Protein AF-A0A1E4LZQ8-F1 (afdb_monomer_lite)

Structure (mmCIF, N/CA/C/O backbone):
data_AF-A0A1E4LZQ8-F1
#
_entry.id   AF-A0A1E4LZQ8-F1
#
loop_
_atom_site.group_PDB
_atom_site.id
_atom_site.type_symbol
_atom_site.label_atom_id
_atom_site.la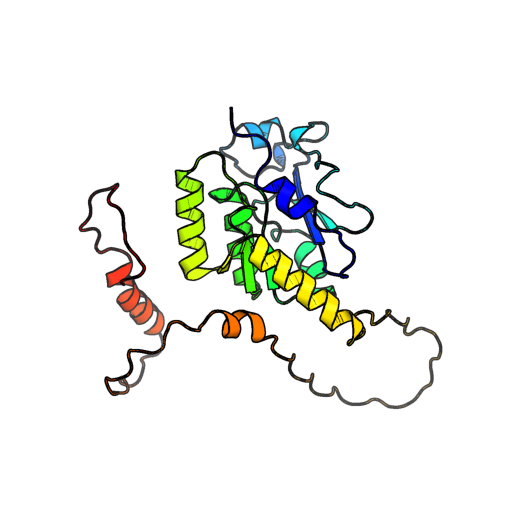bel_alt_id
_atom_site.label_comp_id
_atom_site.label_asym_id
_atom_site.label_entity_id
_atom_site.label_seq_id
_atom_site.pdbx_PDB_ins_code
_atom_site.Cartn_x
_atom_site.Cartn_y
_atom_site.Cartn_z
_atom_site.occupancy
_atom_site.B_iso_or_equiv
_atom_site.auth_seq_id
_atom_site.auth_comp_id
_atom_site.auth_asym_id
_atom_site.auth_atom_id
_atom_site.pdbx_PDB_model_num
ATOM 1 N N . MET A 1 1 ? -7.902 -9.650 -22.881 1.00 23.81 1 MET A N 1
ATOM 2 C CA . MET A 1 1 ? -8.487 -8.432 -22.285 1.00 23.81 1 MET A CA 1
ATOM 3 C C . MET A 1 1 ? -8.661 -8.722 -20.807 1.00 23.81 1 MET A C 1
ATOM 5 O O . MET A 1 1 ? -9.383 -9.670 -20.523 1.00 23.81 1 MET A O 1
ATOM 9 N N . PRO A 1 2 ? -7.973 -8.027 -19.887 1.00 28.59 2 PRO A N 1
ATOM 10 C CA . PRO A 1 2 ? -8.337 -8.121 -18.477 1.00 28.59 2 PRO A CA 1
ATOM 11 C C . PRO A 1 2 ? -9.758 -7.548 -18.308 1.00 28.59 2 PRO A C 1
ATOM 13 O O . PRO A 1 2 ? -10.136 -6.664 -19.086 1.00 28.59 2 PRO A O 1
ATOM 16 N N . PRO A 1 3 ? -10.573 -8.077 -17.381 1.00 31.53 3 PRO A N 1
ATOM 17 C CA . PRO A 1 3 ? -11.939 -7.609 -17.206 1.00 31.53 3 PRO A CA 1
ATOM 18 C C . PRO A 1 3 ? -11.934 -6.132 -16.781 1.00 31.53 3 PRO A C 1
ATOM 20 O O . PRO A 1 3 ? -11.077 -5.730 -15.988 1.00 31.53 3 PRO A O 1
ATOM 23 N N . PRO A 1 4 ? -12.864 -5.315 -17.297 1.00 39.34 4 PRO A N 1
ATOM 24 C CA . PRO A 1 4 ? -13.019 -3.949 -16.835 1.00 39.34 4 PRO A CA 1
ATOM 25 C C . PRO A 1 4 ? -13.609 -3.967 -15.409 1.00 39.34 4 PRO A C 1
ATOM 27 O O . PRO A 1 4 ? -14.590 -4.657 -15.146 1.00 39.34 4 PRO A O 1
ATOM 30 N N . ASP A 1 5 ? -13.000 -3.198 -14.501 1.00 50.16 5 ASP A N 1
ATOM 31 C CA . ASP A 1 5 ? -13.674 -2.501 -13.385 1.00 50.16 5 ASP A CA 1
ATOM 32 C C . ASP A 1 5 ? -13.769 -3.072 -11.947 1.00 50.16 5 ASP A C 1
ATOM 34 O O . ASP A 1 5 ? -14.358 -2.396 -11.107 1.00 50.16 5 ASP A O 1
ATOM 38 N N . ALA A 1 6 ? -13.168 -4.198 -11.543 1.00 43.09 6 ALA A N 1
ATOM 39 C CA . ALA A 1 6 ? -13.516 -4.759 -10.215 1.00 43.09 6 ALA A CA 1
ATOM 40 C C . ALA A 1 6 ? -12.819 -4.153 -8.953 1.00 43.09 6 ALA A C 1
ATOM 42 O O . ALA A 1 6 ? -13.541 -3.704 -8.060 1.00 43.09 6 ALA A O 1
ATOM 43 N N . PRO A 1 7 ? -11.473 -4.079 -8.806 1.00 44.34 7 PRO A N 1
ATOM 44 C CA . PRO A 1 7 ? -10.893 -3.824 -7.475 1.00 44.34 7 PRO A CA 1
ATOM 45 C C . PRO A 1 7 ? -10.696 -2.344 -7.098 1.00 44.34 7 PRO A C 1
ATOM 47 O O . PRO A 1 7 ? -10.886 -1.972 -5.940 1.00 44.34 7 PRO A O 1
ATOM 50 N N . ALA A 1 8 ? -10.351 -1.470 -8.051 1.00 40.41 8 ALA A N 1
ATOM 51 C CA . ALA A 1 8 ? -10.098 -0.048 -7.771 1.00 40.41 8 ALA A CA 1
ATOM 52 C C . ALA A 1 8 ? -11.389 0.783 -7.622 1.00 40.41 8 ALA A C 1
ATOM 54 O O . ALA A 1 8 ? -11.425 1.744 -6.856 1.00 40.41 8 ALA A O 1
ATOM 55 N N . GLN A 1 9 ? -12.474 0.405 -8.310 1.00 38.41 9 GLN A N 1
ATOM 56 C CA . GLN A 1 9 ? -13.743 1.142 -8.246 1.00 38.41 9 GLN A CA 1
ATOM 57 C C . GLN A 1 9 ? -14.526 0.887 -6.946 1.00 38.41 9 GLN A C 1
ATOM 59 O O . GLN A 1 9 ? -15.342 1.715 -6.534 1.00 38.41 9 GLN A O 1
ATOM 64 N N . ALA A 1 10 ? -14.278 -0.243 -6.280 1.00 39.94 10 ALA A N 1
ATOM 65 C CA . ALA A 1 10 ? -14.952 -0.621 -5.044 1.00 39.94 10 ALA A CA 1
ATOM 66 C C . ALA A 1 10 ? -14.584 0.285 -3.852 1.00 39.94 10 ALA A C 1
ATOM 68 O O . ALA A 1 10 ? -15.461 0.674 -3.079 1.00 39.94 10 ALA A O 1
ATOM 69 N N . SER A 1 11 ? -13.312 0.684 -3.725 1.00 45.00 11 SER A N 1
ATOM 70 C CA . SER A 1 11 ? -12.862 1.658 -2.715 1.00 45.00 11 SER A CA 1
ATOM 71 C C . SER A 1 11 ? -13.261 3.095 -3.077 1.00 45.00 11 SER A C 1
ATOM 73 O O . SER A 1 11 ? -13.592 3.896 -2.201 1.00 45.00 11 SER A O 1
ATOM 75 N N . ALA A 1 12 ? -13.316 3.398 -4.375 1.00 43.53 12 ALA A N 1
ATOM 76 C CA . ALA A 1 12 ? -13.596 4.715 -4.937 1.00 43.53 12 ALA A CA 1
ATOM 77 C C . ALA A 1 12 ? -15.004 5.261 -4.659 1.00 43.53 12 ALA A C 1
ATOM 79 O O . ALA A 1 12 ? -15.193 6.474 -4.587 1.00 43.53 12 ALA A O 1
ATOM 80 N N . ARG A 1 13 ? -16.006 4.393 -4.488 1.00 46.44 13 ARG A N 1
ATOM 81 C CA . ARG A 1 13 ? -17.414 4.810 -4.354 1.00 46.44 13 ARG A CA 1
ATOM 82 C C . ARG A 1 13 ? -17.879 5.031 -2.921 1.00 46.44 13 ARG A C 1
ATOM 84 O O . ARG A 1 13 ? -19.021 5.450 -2.729 1.00 46.44 13 ARG A O 1
ATOM 91 N N . TYR A 1 14 ? -17.043 4.777 -1.911 1.00 52.84 14 TYR A N 1
ATOM 92 C CA . TYR A 1 14 ? -17.443 5.106 -0.548 1.00 52.84 14 TYR A CA 1
ATOM 93 C C . TYR A 1 14 ? -17.357 6.622 -0.347 1.00 52.84 14 TYR A C 1
ATOM 95 O O . TYR A 1 14 ? -16.296 7.213 -0.573 1.00 52.84 14 TYR A O 1
ATOM 103 N N . PRO A 1 15 ? -18.445 7.289 0.066 1.00 53.19 15 PRO A N 1
ATOM 104 C CA . PRO A 1 15 ? -18.371 8.686 0.450 1.00 53.19 15 PRO A CA 1
ATOM 105 C C . PRO A 1 15 ? -17.277 8.844 1.523 1.00 53.19 15 PRO A C 1
ATOM 107 O O . PRO A 1 15 ? -17.168 8.010 2.424 1.00 53.19 15 PRO A O 1
ATOM 110 N N . ARG A 1 16 ? -16.505 9.939 1.495 1.00 68.44 16 ARG A N 1
ATOM 111 C CA . ARG A 1 16 ? -15.507 10.268 2.533 1.00 68.44 16 ARG A CA 1
ATOM 112 C C . ARG A 1 16 ? -16.067 10.948 3.824 1.00 68.44 16 ARG A C 1
ATOM 114 O O . ARG A 1 16 ? -15.262 11.411 4.631 1.00 68.44 16 ARG A O 1
ATOM 121 N N . PRO A 1 17 ? -17.387 11.025 4.147 1.00 51.53 17 PRO A N 1
ATOM 122 C CA . PRO A 1 17 ? -17.906 11.904 5.195 1.00 51.53 17 PRO A CA 1
ATOM 123 C C . PRO A 1 17 ? -17.796 11.334 6.617 1.00 51.53 17 PRO A C 1
ATOM 125 O O . PRO A 1 17 ? -18.465 11.826 7.519 1.00 51.53 17 PRO A O 1
ATOM 128 N N . LEU A 1 18 ? -16.969 10.312 6.853 1.00 64.25 18 LEU A N 1
ATOM 129 C CA . LEU A 1 18 ? -16.800 9.721 8.187 1.00 64.25 18 LEU A CA 1
ATOM 130 C C . LEU A 1 18 ? -15.537 10.187 8.925 1.00 64.25 18 LEU A C 1
ATOM 132 O O . LEU A 1 18 ? -15.260 9.702 10.018 1.00 64.25 18 LEU A O 1
ATOM 136 N N . GLY A 1 19 ? -14.766 11.122 8.354 1.00 75.75 19 GLY A N 1
ATOM 137 C CA . GLY A 1 19 ? -13.532 11.607 8.985 1.00 75.75 19 GLY A CA 1
ATOM 138 C C . GLY A 1 19 ? -12.419 10.552 9.053 1.00 75.75 19 GLY A C 1
ATOM 139 O O . GLY A 1 19 ? -11.457 10.734 9.795 1.00 75.75 19 GLY A O 1
ATOM 140 N N . ILE A 1 20 ? -12.560 9.456 8.302 1.00 85.25 20 ILE A N 1
ATOM 141 C CA . ILE A 1 20 ? -11.581 8.373 8.226 1.00 85.25 20 ILE A CA 1
ATOM 142 C C . ILE A 1 20 ? -10.423 8.828 7.329 1.00 85.25 20 ILE A C 1
ATOM 144 O O . ILE A 1 20 ? -10.672 9.156 6.172 1.00 85.25 20 ILE A O 1
ATOM 148 N N . PRO A 1 21 ? -9.169 8.821 7.810 1.00 91.44 21 PRO A N 1
ATOM 149 C CA . PRO A 1 21 ? -8.020 9.206 6.998 1.00 91.44 21 PRO A CA 1
ATOM 150 C C . PRO A 1 21 ? -7.887 8.320 5.756 1.00 91.44 21 PRO A C 1
ATOM 152 O O . PRO A 1 21 ? -7.810 7.097 5.873 1.00 91.44 21 PRO A O 1
ATOM 155 N N . VAL A 1 22 ? -7.803 8.942 4.582 1.00 92.00 22 VAL A N 1
ATOM 156 C CA . VAL A 1 22 ? -7.583 8.256 3.304 1.00 92.00 22 VAL A CA 1
ATOM 157 C C . VAL A 1 22 ? -6.260 8.724 2.709 1.00 92.00 22 VAL A C 1
ATOM 159 O O . VAL A 1 22 ? -5.968 9.920 2.669 1.00 92.00 22 VAL A O 1
ATOM 162 N N . ALA A 1 23 ? -5.444 7.770 2.262 1.00 94.94 23 ALA A N 1
ATOM 163 C CA . ALA A 1 23 ? -4.229 8.026 1.505 1.00 94.94 23 ALA A CA 1
ATOM 164 C C . ALA A 1 23 ? -4.292 7.263 0.180 1.00 94.94 23 ALA A C 1
ATOM 166 O O . ALA A 1 23 ? -4.552 6.061 0.164 1.00 94.94 23 ALA A O 1
ATOM 167 N N . VAL A 1 24 ? -4.026 7.965 -0.917 1.00 94.75 24 VAL A N 1
ATOM 168 C CA . VAL A 1 24 ? -3.997 7.416 -2.276 1.00 94.75 24 VAL A CA 1
ATOM 169 C C . VAL A 1 24 ? -2.576 7.545 -2.792 1.00 94.75 24 VAL A C 1
ATOM 171 O O . VAL A 1 24 ? -1.925 8.564 -2.561 1.00 94.75 24 VAL A O 1
ATOM 174 N N . CYS A 1 25 ? -2.062 6.530 -3.483 1.00 95.31 25 CYS A N 1
ATOM 175 C CA . CYS A 1 25 ? -0.706 6.588 -4.009 1.00 95.31 25 CYS A CA 1
ATOM 176 C C . CYS A 1 25 ? -0.599 6.181 -5.472 1.00 95.31 25 CYS A C 1
ATOM 178 O O . CYS A 1 25 ? -1.388 5.389 -5.976 1.00 95.31 25 CYS A O 1
ATOM 180 N N . PHE A 1 26 ? 0.429 6.713 -6.122 1.00 95.12 26 PHE A N 1
ATOM 181 C CA . PHE A 1 26 ? 0.867 6.329 -7.456 1.00 95.12 26 PHE A CA 1
ATOM 182 C C . PHE A 1 26 ? 2.388 6.197 -7.460 1.00 95.12 26 PHE A C 1
ATOM 184 O O . PHE A 1 26 ? 3.086 6.811 -6.646 1.00 95.12 26 PHE A O 1
ATOM 191 N N . THR A 1 27 ? 2.915 5.375 -8.364 1.00 95.19 27 THR A N 1
ATOM 192 C CA . THR A 1 27 ? 4.363 5.179 -8.487 1.00 95.19 27 THR A CA 1
ATOM 193 C C . THR A 1 27 ? 4.874 6.019 -9.642 1.00 95.19 27 THR A C 1
ATOM 195 O O . THR A 1 27 ? 4.402 5.860 -10.759 1.00 95.19 27 THR A O 1
ATOM 198 N N . ALA A 1 28 ? 5.832 6.903 -9.384 1.00 95.62 28 ALA A N 1
ATOM 199 C CA . ALA A 1 28 ? 6.456 7.698 -10.435 1.00 95.62 28 ALA A CA 1
ATOM 200 C C . ALA A 1 28 ? 7.870 8.116 -10.043 1.00 95.62 28 ALA A C 1
ATOM 202 O O . ALA A 1 28 ? 8.155 8.412 -8.876 1.00 95.62 28 ALA A O 1
ATOM 203 N N . TYR A 1 29 ? 8.735 8.208 -11.043 1.00 95.81 29 TYR A N 1
ATOM 204 C CA . TYR A 1 29 ? 10.140 8.563 -10.918 1.00 95.81 29 TYR A CA 1
ATOM 205 C C . TYR A 1 29 ? 10.431 9.837 -11.697 1.00 95.81 29 TYR A C 1
ATOM 207 O O . TYR A 1 29 ? 9.736 10.161 -12.650 1.00 95.81 29 TYR A O 1
ATOM 215 N N . GLN A 1 30 ? 11.466 10.569 -11.287 1.00 94.00 30 GLN A N 1
ATOM 216 C CA . GLN A 1 30 ? 11.889 11.770 -12.012 1.00 94.00 30 GLN A CA 1
ATOM 217 C C . GLN A 1 30 ? 12.619 11.416 -13.316 1.00 94.00 30 GLN A C 1
ATOM 219 O O . GLN A 1 30 ? 12.500 12.126 -14.309 1.00 94.00 30 GLN A O 1
ATOM 224 N N . SER A 1 31 ? 13.401 10.337 -13.292 1.00 93.12 31 SER A N 1
ATOM 225 C CA . SER A 1 31 ? 14.183 9.819 -14.414 1.00 93.12 31 SER A CA 1
ATOM 226 C C . SER A 1 31 ? 14.517 8.346 -14.175 1.00 93.12 31 SER A C 1
ATOM 228 O O . SER A 1 31 ? 14.452 7.879 -13.033 1.00 93.12 31 SER A O 1
ATOM 230 N N . GLU A 1 32 ? 14.931 7.627 -15.223 1.00 90.62 32 GLU A N 1
ATOM 231 C CA . GLU A 1 32 ? 15.405 6.238 -15.101 1.00 90.62 32 GLU A CA 1
ATOM 232 C C . GLU A 1 32 ? 16.589 6.101 -14.137 1.00 90.62 32 GLU A C 1
ATOM 234 O O . GLU A 1 32 ? 16.681 5.118 -13.411 1.00 90.62 32 GLU A O 1
ATOM 239 N N . HIS A 1 33 ? 17.459 7.113 -14.058 1.00 91.44 33 HIS A N 1
ATOM 240 C CA . HIS A 1 33 ? 18.590 7.117 -13.125 1.00 91.44 33 HIS A CA 1
ATOM 241 C C . HIS A 1 33 ? 18.146 7.019 -11.654 1.00 91.44 33 HIS A C 1
ATOM 243 O O . HIS A 1 33 ? 18.873 6.495 -10.817 1.00 91.44 33 HIS A O 1
ATOM 249 N N . GLY A 1 34 ? 16.959 7.536 -11.321 1.00 88.50 34 GLY A N 1
ATOM 250 C CA . GLY A 1 34 ? 16.393 7.459 -9.972 1.00 88.50 34 GLY A CA 1
ATOM 251 C C . GLY A 1 34 ? 15.564 6.200 -9.708 1.00 88.50 34 GLY A C 1
ATOM 252 O O . GLY A 1 34 ? 14.980 6.086 -8.630 1.00 88.50 34 GLY A O 1
ATOM 253 N N . MET A 1 35 ? 15.444 5.291 -10.679 1.00 92.69 35 MET A N 1
ATOM 254 C CA . MET A 1 35 ? 14.655 4.072 -10.530 1.00 92.69 35 MET A CA 1
ATOM 255 C C . MET A 1 35 ? 15.464 2.965 -9.848 1.00 92.69 35 MET A C 1
ATOM 257 O O . MET A 1 35 ? 16.633 2.756 -10.174 1.00 92.69 35 MET A O 1
ATOM 261 N N . PRO A 1 36 ? 14.835 2.171 -8.966 1.00 90.38 36 PRO A N 1
ATOM 262 C CA . PRO A 1 36 ? 15.347 0.856 -8.610 1.00 90.38 36 PRO A CA 1
ATOM 263 C C . PRO A 1 36 ? 15.521 -0.031 -9.850 1.00 90.38 36 PRO A C 1
ATOM 265 O O . PRO A 1 36 ? 14.933 0.220 -10.904 1.00 90.38 36 PRO A O 1
ATOM 268 N N . TYR A 1 37 ? 16.264 -1.127 -9.698 1.00 91.56 37 TYR A N 1
ATOM 269 C CA . TYR A 1 37 ? 16.489 -2.124 -10.751 1.00 91.56 37 TYR A CA 1
ATOM 270 C C . TYR A 1 37 ? 15.235 -2.966 -11.050 1.00 91.56 37 TYR A C 1
ATOM 272 O O . TYR A 1 37 ? 15.187 -4.175 -10.814 1.00 91.56 37 TYR A O 1
ATOM 280 N N . TRP A 1 38 ? 14.194 -2.320 -11.569 1.00 88.56 38 TRP A N 1
ATOM 281 C CA . TRP A 1 38 ? 12.954 -2.961 -11.970 1.00 88.56 38 TRP A CA 1
ATOM 282 C C . TRP A 1 38 ? 13.180 -3.896 -13.155 1.00 88.56 38 TRP A C 1
ATOM 284 O O . TRP A 1 38 ? 13.688 -3.501 -14.202 1.00 88.56 38 TRP A O 1
ATOM 294 N N . LYS A 1 39 ? 12.716 -5.139 -13.017 1.00 89.56 39 LYS A N 1
ATOM 295 C CA . LYS A 1 39 ? 12.639 -6.098 -14.131 1.00 89.56 39 LYS A CA 1
ATOM 296 C C . LYS A 1 39 ? 11.404 -5.877 -15.014 1.00 89.56 39 LYS A C 1
ATOM 298 O O . LYS A 1 39 ? 11.300 -6.457 -16.089 1.00 89.56 39 LYS A O 1
ATOM 303 N N . ILE A 1 40 ? 10.469 -5.043 -14.559 1.00 87.44 40 ILE A N 1
ATOM 304 C CA . ILE A 1 40 ? 9.185 -4.794 -15.212 1.00 87.44 40 ILE A CA 1
ATOM 305 C C . ILE A 1 40 ? 9.361 -3.652 -16.213 1.00 87.44 40 ILE A C 1
ATOM 307 O O . ILE A 1 40 ? 9.518 -2.494 -15.827 1.00 87.44 40 ILE A O 1
ATOM 311 N N . ARG A 1 41 ? 9.330 -3.983 -17.507 1.00 88.56 41 ARG A N 1
ATOM 312 C CA . ARG A 1 41 ? 9.527 -3.022 -18.601 1.00 88.56 41 ARG A CA 1
ATOM 313 C C . ARG A 1 41 ? 8.538 -1.841 -18.558 1.00 88.56 41 ARG A C 1
ATOM 315 O O . ARG A 1 41 ? 9.025 -0.713 -18.583 1.00 88.56 41 ARG A O 1
ATOM 322 N N . PRO A 1 42 ? 7.212 -2.043 -18.388 1.00 87.25 42 PRO A N 1
ATOM 323 C CA . PRO A 1 42 ? 6.272 -0.926 -18.267 1.00 87.25 42 PRO A CA 1
ATOM 324 C C . PRO A 1 42 ? 6.630 0.081 -17.170 1.00 87.25 42 PRO A C 1
ATOM 326 O O . PRO A 1 42 ? 6.530 1.279 -17.402 1.00 87.25 42 PRO A O 1
ATOM 329 N N . VAL A 1 43 ? 7.118 -0.365 -16.008 1.00 87.88 43 VAL A N 1
ATOM 330 C CA . VAL A 1 43 ? 7.524 0.550 -14.924 1.00 87.88 43 VAL A CA 1
ATOM 331 C C . VAL A 1 43 ? 8.660 1.464 -15.383 1.00 87.88 43 VAL A C 1
ATOM 333 O O . VAL A 1 43 ? 8.625 2.664 -15.135 1.00 87.88 43 VAL A O 1
ATOM 336 N N . ARG A 1 44 ? 9.648 0.915 -16.094 1.00 90.62 44 ARG A N 1
ATOM 337 C CA . ARG A 1 44 ? 10.805 1.683 -16.571 1.00 90.62 44 ARG A CA 1
ATOM 338 C C . ARG A 1 44 ? 10.440 2.699 -17.649 1.00 90.62 44 ARG A C 1
ATOM 340 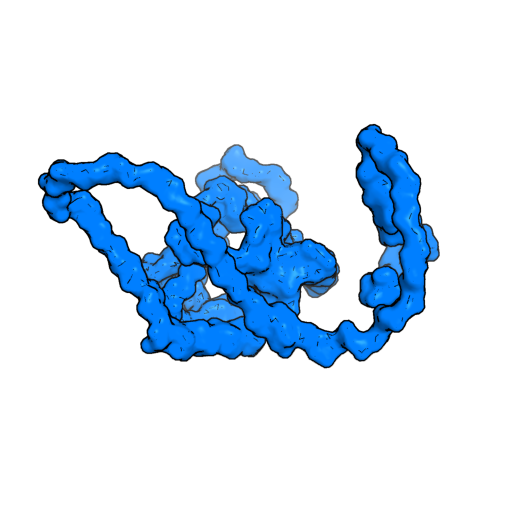O O . ARG A 1 44 ? 10.950 3.809 -17.635 1.00 90.62 44 ARG A O 1
ATOM 347 N N . GLU A 1 45 ? 9.555 2.314 -18.561 1.00 89.31 45 GLU A N 1
ATOM 348 C CA . GLU A 1 45 ? 9.228 3.121 -19.742 1.00 89.31 45 GLU A CA 1
ATOM 349 C C . GLU A 1 45 ? 8.090 4.118 -19.495 1.00 89.31 45 GLU A C 1
ATOM 351 O O . GLU A 1 45 ? 8.020 5.149 -20.161 1.00 89.31 45 GLU A O 1
ATOM 356 N N . THR A 1 46 ? 7.184 3.821 -18.557 1.00 92.25 46 THR A N 1
ATOM 357 C CA . THR A 1 46 ? 5.939 4.587 -18.399 1.00 92.25 46 THR A CA 1
ATOM 358 C C . THR A 1 46 ? 5.827 5.339 -17.080 1.00 92.25 46 THR A C 1
ATOM 360 O O . THR A 1 46 ? 5.058 6.290 -17.014 1.00 92.25 46 THR A O 1
ATOM 363 N N . TYR A 1 47 ? 6.603 5.010 -16.036 1.00 94.81 47 TYR A N 1
ATOM 364 C CA . TYR A 1 47 ? 6.474 5.684 -14.730 1.00 94.81 47 TYR A CA 1
ATOM 365 C C . TYR A 1 47 ? 7.331 6.956 -14.625 1.00 94.81 47 TYR A C 1
ATOM 367 O O . TYR A 1 47 ? 7.986 7.209 -13.610 1.00 94.81 47 TYR A O 1
ATOM 375 N N . LEU A 1 48 ? 7.333 7.749 -15.695 1.00 94.44 48 LEU A N 1
ATOM 376 C CA . LEU A 1 48 ? 8.097 8.986 -15.865 1.00 94.44 48 LEU A CA 1
ATOM 377 C C . LEU A 1 48 ? 7.154 10.192 -16.027 1.00 94.44 48 LEU A C 1
ATOM 379 O O . LEU A 1 48 ? 5.988 10.011 -16.387 1.00 94.44 48 LEU A O 1
ATOM 383 N N . PRO A 1 49 ? 7.624 11.431 -15.779 1.00 93.12 49 PRO A N 1
ATOM 384 C CA . PRO A 1 49 ? 6.778 12.614 -15.875 1.00 93.12 49 PRO A CA 1
ATOM 385 C C . PRO A 1 49 ? 6.210 12.791 -17.289 1.00 93.12 49 PRO A C 1
ATOM 387 O O . PRO A 1 49 ? 6.927 12.626 -18.273 1.00 93.12 49 PRO A O 1
ATOM 390 N N . GLY A 1 50 ? 4.930 13.161 -17.379 1.00 89.56 50 GLY A N 1
ATOM 391 C CA . GLY A 1 50 ? 4.234 13.394 -18.650 1.00 89.56 50 GLY A CA 1
ATOM 392 C C . GLY A 1 50 ? 3.620 12.148 -19.297 1.00 89.56 50 GLY A C 1
ATOM 393 O O . GLY A 1 50 ? 3.054 12.255 -20.380 1.00 89.56 50 GLY A O 1
ATOM 394 N N . ASN A 1 51 ? 3.711 10.979 -18.659 1.00 93.44 51 ASN A N 1
ATOM 395 C CA . ASN A 1 51 ? 3.040 9.769 -19.124 1.00 93.44 51 ASN A CA 1
ATOM 396 C C . ASN A 1 51 ? 1.687 9.577 -18.414 1.00 93.44 51 ASN A C 1
ATOM 398 O O . ASN A 1 51 ? 1.609 9.689 -17.194 1.00 93.44 51 ASN A O 1
ATOM 402 N N . ALA A 1 52 ? 0.640 9.204 -19.152 1.00 89.88 52 ALA A N 1
ATOM 403 C CA . ALA A 1 52 ? -0.683 8.936 -18.581 1.00 89.88 52 ALA A CA 1
ATOM 404 C C . ALA A 1 52 ? -0.684 7.786 -17.549 1.00 89.88 52 ALA A C 1
ATOM 406 O O . ALA A 1 52 ? -1.526 7.752 -16.660 1.00 89.88 52 ALA A O 1
ATOM 407 N N . ALA A 1 53 ? 0.281 6.861 -17.612 1.00 86.44 53 ALA A N 1
ATOM 408 C CA . ALA A 1 53 ? 0.382 5.729 -16.687 1.00 86.44 53 ALA A CA 1
ATOM 409 C C . ALA A 1 53 ? 0.642 6.129 -15.221 1.00 86.44 53 ALA A C 1
ATOM 411 O O . ALA A 1 53 ? 0.461 5.302 -14.328 1.00 86.44 53 ALA A O 1
ATOM 412 N N . ILE A 1 54 ? 1.086 7.367 -14.964 1.00 90.12 54 ILE A N 1
ATOM 413 C CA . ILE A 1 54 ? 1.292 7.888 -13.603 1.00 90.12 54 ILE A CA 1
ATOM 414 C C . ILE A 1 54 ? 0.144 8.773 -13.113 1.00 90.12 54 ILE A C 1
ATOM 416 O O . ILE A 1 54 ? 0.199 9.273 -11.987 1.00 90.12 54 ILE A O 1
ATOM 420 N N . GLU A 1 55 ? -0.870 8.999 -13.945 1.00 88.81 55 GLU A N 1
ATOM 421 C CA . GLU A 1 55 ? -2.041 9.782 -13.576 1.00 88.81 55 GLU A CA 1
ATOM 422 C C . GLU A 1 55 ? -2.983 8.937 -12.712 1.00 88.81 55 GLU A C 1
ATOM 424 O O . GLU A 1 55 ? -3.192 7.747 -12.947 1.00 88.81 55 GLU A O 1
ATOM 429 N N . LEU A 1 56 ? -3.528 9.556 -11.665 1.00 86.25 56 LEU A N 1
ATOM 430 C CA . LEU A 1 56 ? -4.551 8.930 -10.834 1.00 86.25 56 LEU A CA 1
ATOM 431 C C . LEU A 1 56 ? -5.916 9.112 -11.491 1.00 86.25 56 LEU A C 1
ATOM 433 O O . LEU A 1 56 ? -6.235 10.202 -11.958 1.00 86.25 56 LEU A O 1
ATOM 437 N N . ASP A 1 57 ? -6.733 8.064 -11.455 1.00 82.69 57 ASP A N 1
ATOM 438 C CA . ASP A 1 57 ? -8.130 8.134 -11.871 1.00 82.69 57 ASP A CA 1
ATOM 439 C C . ASP A 1 57 ? -8.915 9.057 -10.917 1.00 82.69 57 ASP A C 1
ATOM 441 O O . ASP A 1 57 ? -8.991 8.815 -9.712 1.00 82.69 57 ASP A O 1
ATOM 445 N N . GLU A 1 58 ? -9.506 10.132 -11.440 1.00 83.62 58 GLU A N 1
ATOM 446 C CA . GLU A 1 58 ? -10.247 11.113 -10.634 1.00 83.62 58 GLU A CA 1
ATOM 447 C C . GLU A 1 58 ? -11.517 10.521 -9.989 1.00 83.62 58 GLU A C 1
ATOM 449 O O . GLU A 1 58 ? -12.055 11.096 -9.047 1.00 83.62 58 GLU A O 1
ATOM 454 N N . SER A 1 59 ? -11.988 9.345 -10.422 1.00 77.50 59 SER A N 1
ATOM 455 C CA . SER A 1 59 ? -13.081 8.636 -9.745 1.00 77.50 59 SER A CA 1
ATOM 456 C C . SER A 1 59 ? -12.669 8.054 -8.390 1.00 77.50 59 SER A C 1
ATOM 458 O O . SER A 1 59 ? -13.529 7.853 -7.529 1.00 77.50 59 SER A O 1
ATOM 460 N N . ILE A 1 60 ? -11.371 7.799 -8.177 1.00 75.88 60 ILE A N 1
ATOM 461 C CA . ILE A 1 60 ? -10.859 7.121 -6.978 1.00 75.88 60 ILE A CA 1
ATOM 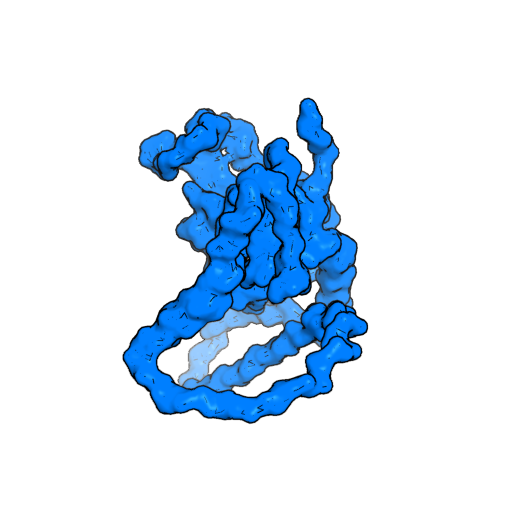462 C C . ILE A 1 60 ? -10.195 8.071 -5.976 1.00 75.88 60 ILE A C 1
ATOM 464 O O . ILE A 1 60 ? -9.968 7.671 -4.833 1.00 75.88 60 ILE A O 1
ATOM 468 N N . VAL A 1 61 ? -9.926 9.321 -6.368 1.00 84.62 61 VAL A N 1
ATOM 469 C CA . VAL A 1 61 ? -9.247 10.326 -5.540 1.00 84.62 61 VAL A CA 1
ATOM 470 C C . VAL A 1 61 ? -10.126 11.551 -5.298 1.00 84.62 61 VAL A C 1
ATOM 472 O O . VAL A 1 61 ? -10.665 12.150 -6.219 1.00 84.62 61 VAL A O 1
ATOM 475 N N . ASP A 1 62 ? -10.222 11.974 -4.043 1.00 86.81 62 ASP A N 1
ATOM 476 C CA . ASP A 1 62 ? -10.722 13.293 -3.668 1.00 86.81 62 ASP A CA 1
ATOM 477 C C . ASP A 1 62 ? -9.537 14.149 -3.221 1.00 86.81 62 ASP A C 1
ATOM 479 O O . ASP A 1 62 ? -9.101 14.094 -2.075 1.00 86.81 62 ASP A O 1
ATOM 483 N N . ARG A 1 63 ? -8.998 14.974 -4.121 1.00 88.06 63 ARG A N 1
ATOM 484 C CA . ARG A 1 63 ? -7.809 15.801 -3.839 1.00 88.06 63 ARG A CA 1
ATOM 485 C C . ARG A 1 63 ? -8.030 16.854 -2.750 1.00 88.06 63 ARG A C 1
ATOM 487 O O . ARG A 1 63 ? -7.054 17.413 -2.251 1.00 88.06 63 ARG A O 1
ATOM 494 N N . SER A 1 64 ? -9.283 17.151 -2.403 1.00 88.62 64 SER A N 1
ATOM 495 C CA . SER A 1 64 ? -9.608 18.073 -1.312 1.00 88.62 64 SER A CA 1
ATOM 496 C C . SER A 1 64 ? -9.523 17.409 0.067 1.00 88.62 64 SER A C 1
ATOM 498 O O . SER A 1 64 ? -9.433 18.109 1.079 1.00 88.62 64 SER A O 1
ATOM 500 N N . TYR A 1 65 ? -9.512 16.073 0.105 1.00 87.88 65 TYR A N 1
ATOM 501 C CA . TYR A 1 65 ? -9.577 15.269 1.322 1.00 87.88 65 TYR A CA 1
ATOM 502 C C . TYR A 1 65 ? -8.395 14.298 1.474 1.00 87.88 65 TYR A C 1
ATOM 504 O O . TYR A 1 65 ? -7.768 14.239 2.535 1.00 87.88 65 TYR A O 1
ATOM 512 N N . ASP A 1 66 ? -8.089 13.545 0.420 1.00 89.31 66 ASP A N 1
ATOM 513 C CA . ASP A 1 66 ? -7.139 12.440 0.420 1.00 89.31 66 ASP A CA 1
ATOM 514 C C . ASP A 1 66 ? -5.690 12.934 0.494 1.00 89.31 66 ASP A C 1
ATOM 516 O O . ASP A 1 66 ? -5.277 13.887 -0.175 1.00 89.31 66 ASP A O 1
ATOM 520 N N . LEU A 1 67 ? -4.854 12.212 1.244 1.00 94.31 67 LEU A N 1
ATOM 521 C CA . LEU A 1 67 ? -3.410 12.371 1.134 1.00 94.31 67 LEU A CA 1
ATOM 522 C C . LEU A 1 67 ? -2.919 11.686 -0.146 1.00 94.31 67 LEU A C 1
ATOM 524 O O . LEU A 1 67 ? -2.762 10.466 -0.183 1.00 94.31 67 LEU A O 1
ATOM 528 N N . VAL A 1 68 ? -2.622 12.476 -1.175 1.00 95.50 68 VAL A N 1
ATOM 529 C CA . VAL A 1 68 ? -2.035 11.974 -2.424 1.00 95.50 68 VAL A CA 1
ATOM 530 C C . VAL A 1 68 ? -0.519 11.811 -2.283 1.00 95.50 68 VAL A C 1
ATOM 532 O O . VAL A 1 68 ? 0.203 12.761 -1.975 1.00 95.50 68 VAL A O 1
ATOM 535 N N . ILE A 1 69 ? -0.022 10.599 -2.534 1.00 96.38 69 ILE A N 1
ATOM 536 C CA . ILE A 1 69 ? 1.376 10.207 -2.337 1.00 96.38 69 ILE A CA 1
ATOM 537 C C . ILE A 1 69 ? 1.984 9.705 -3.644 1.00 96.38 69 ILE A C 1
ATOM 539 O O . ILE A 1 69 ? 1.596 8.670 -4.179 1.00 96.38 69 ILE A O 1
ATOM 543 N N . ARG A 1 70 ? 3.038 10.380 -4.105 1.00 96.19 70 ARG A N 1
ATOM 544 C CA . ARG A 1 70 ? 3.968 9.786 -5.068 1.00 96.19 70 ARG A CA 1
ATOM 545 C C . ARG A 1 70 ? 4.946 8.889 -4.316 1.00 96.19 70 ARG A C 1
ATOM 547 O O . ARG A 1 70 ? 5.676 9.389 -3.460 1.00 96.19 70 ARG A O 1
ATOM 554 N N . LYS A 1 71 ? 4.991 7.600 -4.648 1.00 96.19 71 LYS A N 1
ATOM 555 C CA . LYS A 1 71 ? 5.967 6.648 -4.096 1.00 96.19 71 LYS A CA 1
ATOM 556 C C . LYS A 1 71 ? 7.003 6.229 -5.137 1.00 96.19 71 LYS A C 1
ATOM 558 O O . LYS A 1 71 ? 6.733 6.225 -6.336 1.00 96.19 71 LYS A O 1
ATOM 563 N N . THR A 1 72 ? 8.190 5.865 -4.664 1.00 95.38 72 THR A N 1
ATOM 564 C CA . THR A 1 72 ? 9.318 5.360 -5.473 1.00 95.38 72 THR A CA 1
ATOM 565 C C . THR A 1 72 ? 9.658 3.901 -5.160 1.00 95.38 72 THR A C 1
ATOM 567 O O . THR A 1 72 ? 10.467 3.295 -5.862 1.00 95.38 72 THR A O 1
ATOM 570 N N . GLY A 1 73 ? 9.020 3.314 -4.145 1.00 94.12 73 GLY A N 1
ATOM 571 C CA . GLY A 1 73 ? 9.125 1.901 -3.790 1.00 94.12 73 GLY A CA 1
ATOM 572 C C . GLY A 1 73 ? 7.803 1.137 -3.963 1.00 94.12 73 GLY A C 1
ATOM 573 O O . GLY A 1 73 ? 6.756 1.739 -4.238 1.00 94.12 73 GLY A O 1
ATOM 574 N N . PRO A 1 74 ? 7.819 -0.198 -3.796 1.00 96.25 74 PRO A N 1
ATOM 575 C CA . PRO A 1 74 ? 6.606 -1.012 -3.831 1.00 96.25 74 PRO A CA 1
ATOM 576 C C . PRO A 1 74 ? 5.611 -0.632 -2.724 1.00 96.25 74 PRO A C 1
ATOM 578 O O . PRO A 1 74 ? 4.451 -0.355 -3.024 1.00 96.25 74 PRO A O 1
ATOM 581 N N . ALA A 1 75 ? 6.065 -0.561 -1.469 1.00 97.81 75 ALA A N 1
ATOM 582 C CA . ALA A 1 75 ? 5.218 -0.232 -0.326 1.00 97.81 75 ALA A CA 1
ATOM 583 C C . ALA A 1 75 ? 4.881 1.265 -0.277 1.00 97.81 75 ALA A C 1
ATOM 585 O O . ALA A 1 75 ? 5.758 2.109 -0.468 1.00 97.81 75 ALA A O 1
ATOM 586 N N . ILE A 1 76 ? 3.635 1.608 0.067 1.00 98.19 76 ILE A N 1
ATOM 587 C CA . ILE A 1 76 ? 3.238 3.007 0.314 1.00 98.19 76 ILE A CA 1
ATOM 588 C C . ILE A 1 76 ? 3.994 3.626 1.497 1.00 98.19 76 ILE A C 1
ATOM 590 O O . ILE A 1 76 ? 4.134 4.840 1.551 1.00 98.19 76 ILE A O 1
ATOM 594 N N . PHE A 1 77 ? 4.509 2.820 2.426 1.00 98.25 77 PHE A N 1
ATOM 595 C CA . PHE A 1 77 ? 5.251 3.287 3.600 1.00 98.25 77 PHE A CA 1
ATOM 596 C C . PHE A 1 77 ? 6.728 3.598 3.329 1.00 98.25 77 PHE A C 1
ATOM 598 O O . PHE A 1 77 ? 7.364 4.278 4.135 1.00 98.25 77 PHE A O 1
ATOM 605 N N . TYR A 1 78 ? 7.284 3.123 2.212 1.00 97.00 78 TYR A N 1
ATOM 606 C CA . TYR A 1 78 ? 8.702 3.282 1.911 1.00 97.00 78 TYR A CA 1
ATOM 607 C C . TYR A 1 78 ? 9.021 4.730 1.514 1.00 97.00 78 TYR A C 1
ATOM 609 O O . TYR A 1 78 ? 8.635 5.178 0.436 1.00 97.00 78 TYR A O 1
ATOM 617 N N . GLU A 1 79 ? 9.725 5.449 2.393 1.00 95.44 79 GLU A N 1
ATOM 618 C CA . GLU A 1 79 ? 10.182 6.834 2.182 1.00 95.44 79 GLU A CA 1
ATOM 619 C C . GLU A 1 79 ? 9.059 7.828 1.822 1.00 95.44 79 GLU A C 1
ATOM 621 O O . GLU A 1 79 ? 9.265 8.798 1.091 1.00 95.44 79 GLU A O 1
ATOM 626 N N . THR A 1 80 ? 7.850 7.621 2.355 1.00 97.56 80 THR A N 1
ATOM 627 C CA . THR A 1 80 ? 6.713 8.528 2.133 1.00 97.56 80 THR A CA 1
ATOM 628 C C . THR A 1 80 ? 6.234 9.202 3.419 1.00 97.56 80 THR A C 1
ATOM 630 O O . THR A 1 80 ? 6.722 8.958 4.520 1.00 97.56 80 THR A O 1
ATOM 633 N N . LYS A 1 81 ? 5.235 10.080 3.280 1.00 96.25 81 LYS A N 1
ATOM 634 C CA . LYS A 1 81 ? 4.603 10.792 4.399 1.00 96.25 81 LYS A CA 1
ATOM 635 C C . LYS A 1 81 ? 3.389 10.058 4.987 1.00 96.25 81 LYS A C 1
ATOM 637 O O . LYS A 1 81 ? 2.708 10.639 5.832 1.00 96.25 81 LYS A O 1
ATOM 642 N N . VAL A 1 82 ? 3.104 8.819 4.564 1.00 97.88 82 VAL A N 1
ATOM 643 C CA . VAL A 1 82 ? 1.897 8.096 5.008 1.00 97.88 82 VAL A CA 1
ATOM 644 C C . VAL A 1 82 ? 1.921 7.801 6.510 1.00 97.88 82 VAL A C 1
ATOM 646 O O . VAL A 1 82 ? 0.931 8.021 7.195 1.00 97.88 82 VAL A O 1
ATOM 649 N N . GLU A 1 83 ? 3.060 7.391 7.066 1.00 96.25 83 GLU A N 1
ATOM 650 C CA . GLU A 1 83 ? 3.161 7.017 8.482 1.00 96.25 83 GLU A CA 1
ATOM 651 C C . GLU A 1 83 ? 2.969 8.215 9.434 1.00 96.25 83 GLU A C 1
ATOM 653 O O . GLU A 1 83 ? 2.135 8.123 10.341 1.00 96.25 83 GLU A O 1
ATOM 658 N N . PRO A 1 84 ? 3.619 9.381 9.222 1.00 97.00 84 PRO A N 1
ATOM 659 C CA . PRO A 1 84 ? 3.303 10.591 9.981 1.00 97.00 84 PRO A CA 1
ATOM 660 C C . PRO A 1 84 ? 1.833 11.017 9.872 1.00 97.00 84 PRO A C 1
ATOM 662 O O . PRO A 1 84 ? 1.261 11.508 10.847 1.00 97.00 84 PRO A O 1
ATOM 665 N N . PHE A 1 85 ? 1.209 10.827 8.706 1.00 96.44 85 PHE A N 1
ATOM 666 C CA . PHE A 1 85 ? -0.205 11.134 8.487 1.00 96.44 85 PHE A CA 1
ATOM 667 C C . PHE A 1 85 ? -1.127 10.229 9.314 1.00 96.44 85 PHE A C 1
ATOM 669 O O . PHE A 1 85 ? -1.970 10.737 10.058 1.00 96.44 85 PHE A O 1
ATOM 676 N N . LEU A 1 86 ? -0.908 8.914 9.265 1.00 95.44 86 LEU A N 1
ATOM 677 C CA . LEU A 1 86 ? -1.660 7.932 10.051 1.00 95.44 86 LEU A CA 1
ATOM 678 C C . LEU A 1 86 ? -1.438 8.122 11.558 1.00 95.44 86 LEU A C 1
ATOM 680 O O . LEU A 1 86 ? -2.390 8.107 12.338 1.00 95.44 86 LEU A O 1
ATOM 684 N N . THR A 1 87 ? -0.197 8.396 11.969 1.00 95.81 87 THR A N 1
ATOM 685 C CA . THR A 1 87 ? 0.163 8.668 13.370 1.00 95.81 87 THR A CA 1
ATOM 686 C C . THR A 1 87 ? -0.541 9.914 13.899 1.00 95.81 87 THR A C 1
ATOM 688 O O . THR A 1 87 ? -1.117 9.890 14.986 1.00 95.81 87 THR A O 1
ATOM 691 N N . LYS A 1 88 ? -0.551 11.007 13.123 1.00 95.25 88 LYS A N 1
ATOM 692 C CA . LYS A 1 88 ? -1.267 12.240 13.484 1.00 95.25 88 LYS A CA 1
ATOM 693 C C . LYS A 1 88 ? -2.762 11.983 13.681 1.00 95.25 88 LYS A C 1
ATOM 695 O O . LYS A 1 88 ? -3.364 12.568 14.578 1.00 95.25 88 LYS A O 1
ATOM 700 N N . ALA A 1 89 ? -3.343 11.111 12.863 1.00 90.88 89 ALA A N 1
ATOM 701 C CA . ALA A 1 89 ? -4.742 10.720 12.962 1.00 90.88 89 ALA A CA 1
ATOM 702 C C . ALA A 1 89 ? -5.015 9.625 14.012 1.00 90.88 89 ALA A C 1
ATOM 704 O O . ALA A 1 89 ? -6.163 9.227 14.180 1.00 90.88 89 ALA A O 1
ATOM 705 N N . SER A 1 90 ? -3.993 9.177 14.756 1.00 94.25 90 SER A N 1
ATOM 706 C CA . SER A 1 90 ? -4.101 8.111 15.765 1.00 94.25 90 SER A CA 1
ATOM 707 C C . SER A 1 90 ? -4.695 6.810 15.208 1.00 94.25 90 SER A C 1
ATOM 709 O O . SER A 1 90 ? -5.470 6.138 15.885 1.00 94.25 90 SER A O 1
ATOM 711 N N . VAL A 1 91 ? -4.342 6.471 13.966 1.00 94.38 91 VAL A N 1
ATOM 712 C CA . VAL A 1 91 ? -4.772 5.232 13.309 1.00 94.38 91 VAL A CA 1
ATOM 713 C C . VAL A 1 91 ? -4.048 4.035 13.926 1.00 94.38 91 VAL A C 1
ATOM 715 O O . VAL A 1 91 ? -2.832 4.071 14.097 1.00 94.38 91 VAL A O 1
ATOM 718 N N . ASP A 1 92 ? -4.790 2.968 14.223 1.00 95.31 92 ASP A N 1
ATOM 719 C CA . ASP A 1 92 ? -4.262 1.676 14.688 1.00 95.31 92 ASP A CA 1
ATOM 720 C C . ASP A 1 92 ? -4.489 0.525 13.686 1.00 95.31 92 ASP A C 1
ATOM 722 O O . ASP A 1 92 ? -3.879 -0.538 13.807 1.00 95.31 92 ASP A O 1
ATOM 726 N N . THR A 1 93 ? -5.349 0.747 12.690 1.00 94.88 93 THR A N 1
ATOM 727 C CA . THR A 1 93 ? -5.821 -0.249 11.726 1.00 94.88 93 THR A CA 1
ATOM 728 C C . THR A 1 93 ? -5.823 0.366 10.334 1.00 94.88 93 THR A C 1
ATOM 730 O O . THR A 1 93 ? -6.358 1.459 10.146 1.00 94.88 93 THR A O 1
ATOM 733 N N . VAL A 1 94 ? -5.258 -0.330 9.353 1.00 96.31 94 VAL A N 1
ATOM 734 C CA . VAL A 1 94 ? -5.249 0.106 7.954 1.00 96.31 94 VAL A CA 1
ATOM 735 C C . VAL A 1 94 ? -5.973 -0.899 7.071 1.00 96.31 94 VAL A C 1
ATOM 737 O O . VAL A 1 94 ? -5.866 -2.109 7.260 1.00 96.31 94 VAL A O 1
ATOM 740 N N . ILE A 1 95 ? -6.694 -0.374 6.085 1.00 95.81 95 ILE A N 1
ATOM 741 C CA . ILE A 1 95 ? -7.331 -1.158 5.030 1.00 95.81 95 ILE A CA 1
ATOM 742 C C . ILE A 1 95 ? -6.523 -0.919 3.757 1.00 95.81 95 ILE A C 1
ATOM 744 O O . ILE A 1 95 ? -6.404 0.222 3.306 1.00 95.81 95 ILE A O 1
ATOM 748 N N . VAL A 1 96 ? -5.941 -1.975 3.196 1.00 97.06 96 VAL A N 1
ATOM 749 C CA . VAL A 1 96 ? -5.066 -1.897 2.020 1.00 97.06 96 VAL A CA 1
ATOM 750 C C . VAL A 1 96 ? -5.836 -2.365 0.787 1.00 97.06 96 VAL A C 1
ATOM 752 O O . VAL A 1 96 ? -6.392 -3.458 0.781 1.00 97.06 96 VAL A O 1
ATOM 755 N N . THR A 1 97 ? -5.874 -1.534 -0.258 1.00 95.75 97 THR A N 1
ATOM 756 C CA . THR A 1 97 ? -6.574 -1.809 -1.529 1.00 95.75 97 THR A CA 1
ATOM 757 C C . THR A 1 97 ? -5.722 -1.384 -2.722 1.00 95.75 97 THR A C 1
ATOM 759 O O . THR A 1 97 ? -4.764 -0.624 -2.556 1.00 95.75 97 THR A O 1
ATOM 762 N N . GLY A 1 98 ? -6.071 -1.853 -3.922 1.00 92.88 98 GLY A N 1
ATOM 763 C CA . GLY A 1 98 ? -5.432 -1.457 -5.177 1.00 92.88 98 GLY A CA 1
ATOM 764 C C . GLY A 1 98 ? -4.639 -2.578 -5.847 1.00 92.88 98 GLY A C 1
ATOM 765 O O . GLY A 1 98 ? -4.955 -3.758 -5.722 1.00 92.88 98 GLY A O 1
ATOM 766 N N . VAL A 1 99 ? -3.602 -2.206 -6.596 1.00 92.50 99 VAL A N 1
ATOM 767 C CA . VAL A 1 99 ? -2.837 -3.130 -7.445 1.00 92.50 99 VAL A CA 1
ATOM 768 C C . VAL A 1 99 ? -1.329 -2.857 -7.363 1.00 92.50 99 VAL A C 1
ATOM 770 O O . VAL A 1 99 ? -0.899 -1.743 -7.069 1.00 92.50 99 VAL A O 1
ATOM 773 N N . ASN A 1 100 ? -0.457 -3.833 -7.602 1.00 94.50 100 ASN A N 1
ATOM 774 C CA . ASN A 1 100 ? -0.729 -5.260 -7.808 1.00 94.50 100 ASN A CA 1
ATOM 775 C C . ASN A 1 100 ? -0.630 -6.045 -6.495 1.00 94.50 100 ASN A C 1
ATOM 777 O O . ASN A 1 100 ? 0.168 -5.686 -5.622 1.00 94.50 100 ASN A O 1
ATOM 781 N N . THR A 1 101 ? -1.398 -7.131 -6.388 1.00 97.25 101 THR A N 1
ATOM 782 C CA . THR A 1 101 ? -1.512 -7.972 -5.186 1.00 97.25 101 THR A CA 1
ATOM 783 C C . THR A 1 101 ? -0.147 -8.511 -4.755 1.00 97.25 101 THR A C 1
ATOM 785 O O . THR A 1 101 ? 0.323 -8.186 -3.666 1.00 97.25 101 THR A O 1
ATOM 788 N N . SER A 1 102 ? 0.548 -9.216 -5.649 1.00 96.00 102 SER A N 1
ATOM 789 C CA . SER A 1 102 ? 1.880 -9.807 -5.439 1.00 96.00 102 SER A CA 1
ATOM 790 C C . SER A 1 102 ? 3.016 -8.791 -5.297 1.00 96.00 102 SER A C 1
ATOM 792 O O . SER A 1 102 ? 4.100 -9.122 -4.811 1.00 96.00 102 SER A O 1
ATOM 794 N N . GLY A 1 103 ? 2.775 -7.537 -5.684 1.00 95.94 103 GLY A N 1
ATOM 795 C CA . GLY A 1 103 ? 3.759 -6.462 -5.654 1.00 95.94 103 GLY A CA 1
ATOM 796 C C . GLY A 1 103 ? 3.498 -5.450 -4.543 1.00 95.94 103 GLY A C 1
ATOM 797 O O . GLY A 1 103 ? 3.897 -5.624 -3.390 1.00 95.94 103 GLY A O 1
ATOM 798 N N . CYS A 1 104 ? 2.873 -4.332 -4.918 1.00 97.50 104 CYS A N 1
ATOM 799 C CA . CYS A 1 104 ? 2.715 -3.165 -4.049 1.00 97.50 104 CYS A CA 1
ATOM 800 C C . CYS A 1 104 ? 1.792 -3.431 -2.853 1.00 97.50 104 CYS A C 1
ATOM 802 O O . CYS A 1 104 ? 2.036 -2.882 -1.777 1.00 97.50 104 CYS A O 1
ATOM 804 N N . ILE A 1 105 ? 0.767 -4.273 -3.018 1.00 98.38 105 ILE A N 1
ATOM 805 C CA . ILE A 1 105 ? -0.145 -4.636 -1.927 1.00 98.38 105 ILE A CA 1
ATOM 806 C C . ILE A 1 105 ? 0.589 -5.497 -0.907 1.00 98.38 105 ILE A C 1
ATOM 808 O O . ILE A 1 105 ? 0.675 -5.089 0.248 1.00 98.38 105 ILE A O 1
ATOM 812 N N . ARG A 1 106 ? 1.214 -6.606 -1.328 1.00 98.50 106 ARG A N 1
ATOM 813 C CA . ARG A 1 106 ? 2.032 -7.458 -0.450 1.00 98.50 106 ARG A CA 1
ATOM 814 C C . ARG A 1 106 ? 3.079 -6.658 0.318 1.00 98.50 106 ARG A C 1
ATOM 816 O O . ARG A 1 106 ? 3.183 -6.785 1.535 1.00 98.50 106 ARG A O 1
ATOM 823 N N . ALA A 1 107 ? 3.826 -5.805 -0.384 1.00 98.44 107 ALA A N 1
ATOM 824 C CA . ALA A 1 107 ? 4.840 -4.964 0.240 1.00 98.44 107 ALA A CA 1
ATOM 825 C C . ALA A 1 107 ? 4.230 -4.009 1.278 1.00 98.44 107 ALA A C 1
ATOM 827 O O . ALA A 1 107 ? 4.748 -3.898 2.383 1.00 98.44 107 ALA A O 1
ATOM 828 N N . SER A 1 108 ? 3.106 -3.358 0.959 1.00 98.69 108 SER A N 1
ATOM 829 C CA . SER A 1 108 ? 2.430 -2.441 1.889 1.00 98.69 108 SER A CA 1
ATOM 830 C C . SER A 1 108 ? 1.825 -3.161 3.096 1.00 98.69 108 SER A C 1
ATOM 832 O O . SER A 1 108 ? 1.844 -2.607 4.190 1.00 98.69 108 SER A O 1
ATOM 834 N N . VAL A 1 109 ? 1.321 -4.385 2.917 1.00 98.62 109 VAL A N 1
ATOM 835 C CA . VAL A 1 109 ? 0.792 -5.228 3.998 1.00 98.62 109 VAL A CA 1
ATOM 836 C C . VAL A 1 109 ? 1.892 -5.601 4.988 1.00 98.62 109 VAL A C 1
ATOM 838 O O . VAL A 1 109 ? 1.725 -5.411 6.191 1.00 98.62 109 VAL A O 1
ATOM 841 N N . ILE A 1 110 ? 3.040 -6.067 4.490 1.00 98.44 110 ILE A N 1
ATOM 842 C CA . ILE A 1 110 ? 4.184 -6.417 5.340 1.00 98.44 110 ILE A CA 1
ATOM 843 C C . ILE A 1 110 ? 4.708 -5.172 6.068 1.00 98.44 110 ILE A C 1
ATOM 845 O O . ILE A 1 110 ? 4.910 -5.213 7.281 1.00 98.44 110 ILE A O 1
ATOM 849 N N . ASP A 1 111 ? 4.870 -4.051 5.362 1.00 98.31 111 ASP A N 1
ATOM 850 C CA . ASP A 1 111 ? 5.339 -2.793 5.954 1.00 98.31 111 ASP A CA 1
ATOM 851 C C . ASP A 1 111 ? 4.381 -2.243 7.020 1.00 98.31 111 ASP A C 1
ATOM 853 O O . ASP A 1 111 ? 4.830 -1.700 8.033 1.00 98.31 111 ASP A O 1
ATOM 857 N N . SER A 1 112 ? 3.074 -2.382 6.792 1.00 98.19 112 SER A N 1
ATOM 858 C CA . SER A 1 112 ? 2.022 -2.031 7.744 1.00 98.19 112 SER A CA 1
ATOM 859 C C . SER A 1 112 ? 2.128 -2.873 9.017 1.00 98.19 112 SER A C 1
ATOM 861 O O . SER A 1 112 ? 2.211 -2.334 10.124 1.00 98.19 112 SER A O 1
ATOM 863 N N . PHE A 1 113 ? 2.212 -4.196 8.857 1.00 97.25 113 PHE A N 1
ATOM 864 C CA . PHE A 1 113 ? 2.369 -5.140 9.959 1.00 97.25 113 PHE A CA 1
ATOM 865 C C . PHE A 1 113 ? 3.630 -4.848 10.787 1.00 97.25 113 PHE A C 1
ATOM 867 O O . PHE A 1 113 ? 3.567 -4.767 12.014 1.00 97.25 113 PHE A O 1
ATOM 874 N N . GLN A 1 114 ? 4.771 -4.610 10.132 1.00 97.44 114 GLN A N 1
ATOM 875 C CA . GLN A 1 114 ? 6.045 -4.311 10.801 1.00 97.44 114 GLN A CA 1
ATOM 876 C C . GLN A 1 114 ? 6.024 -2.999 11.598 1.00 97.44 114 GLN A C 1
ATOM 878 O O . GLN A 1 114 ? 6.787 -2.846 12.552 1.00 97.44 114 GLN A O 1
ATOM 883 N N . ARG A 1 115 ? 5.137 -2.066 11.236 1.00 97.19 115 ARG A N 1
ATOM 884 C CA . ARG A 1 115 ? 4.900 -0.807 11.961 1.00 97.19 115 ARG A CA 1
ATOM 885 C C . ARG A 1 115 ? 3.872 -0.938 13.086 1.00 97.19 115 ARG A C 1
ATOM 887 O O . ARG A 1 115 ? 3.645 0.021 13.818 1.00 97.19 115 ARG A O 1
ATOM 894 N N . GLY A 1 116 ? 3.287 -2.122 13.264 1.00 95.81 116 GLY A N 1
ATOM 895 C CA . GLY A 1 116 ? 2.362 -2.425 14.353 1.00 95.81 116 GLY A CA 1
ATOM 896 C C . GLY A 1 116 ? 0.903 -2.062 14.076 1.00 95.81 116 GLY A C 1
ATOM 897 O O . GLY A 1 116 ? 0.108 -2.047 15.016 1.00 95.81 116 GLY A O 1
ATOM 898 N N . TYR A 1 117 ? 0.534 -1.785 12.823 1.00 97.56 117 TYR A N 1
ATOM 899 C CA . TYR A 1 117 ? -0.869 -1.617 12.446 1.00 97.56 117 TYR A CA 1
ATOM 900 C C . TYR A 1 117 ? -1.561 -2.976 12.314 1.00 97.56 117 TYR A C 1
ATOM 902 O O . TYR A 1 117 ? -0.986 -3.947 11.815 1.00 97.56 117 TYR A O 1
ATOM 910 N N . ARG A 1 118 ? -2.840 -3.032 12.690 1.00 97.06 118 ARG A N 1
ATOM 911 C CA . ARG A 1 118 ? -3.723 -4.116 12.244 1.00 97.06 118 ARG A CA 1
ATOM 912 C C . ARG A 1 118 ? -3.972 -3.933 10.755 1.00 97.06 118 ARG A C 1
ATOM 914 O O . ARG A 1 118 ? -4.380 -2.851 10.335 1.00 97.06 118 ARG A O 1
ATOM 921 N N . THR A 1 119 ? -3.713 -4.963 9.965 1.00 97.00 119 THR A N 1
ATOM 922 C CA . THR A 1 119 ? -3.792 -4.860 8.507 1.00 97.00 119 THR A CA 1
ATOM 923 C C . THR A 1 119 ? -4.981 -5.658 8.005 1.00 97.00 119 THR A C 1
ATOM 925 O O . THR A 1 119 ? -5.092 -6.843 8.297 1.00 97.00 119 THR A O 1
ATOM 928 N N . ILE A 1 120 ? -5.861 -5.001 7.257 1.00 96.12 120 ILE A N 1
ATOM 929 C CA . ILE A 1 120 ? -7.044 -5.600 6.642 1.00 96.12 120 ILE A CA 1
ATOM 930 C C . ILE A 1 120 ? -6.915 -5.459 5.126 1.00 96.12 120 ILE A C 1
ATOM 932 O O . ILE A 1 120 ? -6.561 -4.386 4.629 1.00 96.12 120 ILE A O 1
ATOM 936 N N . VAL A 1 121 ? -7.229 -6.517 4.387 1.00 95.81 121 VAL A N 1
ATOM 937 C CA . VAL A 1 121 ? -7.276 -6.506 2.921 1.00 95.81 121 VAL A CA 1
ATOM 938 C C . VAL A 1 121 ? -8.660 -6.985 2.479 1.00 95.81 121 VAL A C 1
ATOM 940 O O . VAL A 1 121 ? -9.002 -8.145 2.703 1.00 95.81 121 VAL A O 1
ATOM 943 N N . PRO A 1 122 ? -9.488 -6.127 1.856 1.00 91.00 122 PRO A N 1
ATOM 944 C CA . PRO A 1 122 ? -10.709 -6.585 1.225 1.00 91.00 122 PRO A CA 1
ATOM 945 C C . PRO A 1 122 ? -10.347 -7.263 -0.099 1.00 91.00 122 PRO A C 1
ATOM 947 O O . PRO A 1 122 ? -9.900 -6.582 -1.022 1.00 91.00 122 PRO A O 1
ATOM 950 N N . GLU A 1 123 ? -10.533 -8.579 -0.199 1.00 88.31 123 GLU A N 1
ATOM 951 C CA . GLU A 1 123 ? -10.051 -9.385 -1.337 1.00 88.31 123 GLU A CA 1
ATOM 952 C C . GLU A 1 123 ? -10.561 -8.857 -2.682 1.00 88.31 123 GLU A C 1
ATOM 954 O O . GLU A 1 123 ? -9.786 -8.635 -3.607 1.00 88.31 123 GLU A O 1
ATOM 959 N N . GLY A 1 124 ? -11.854 -8.524 -2.756 1.00 84.31 124 GLY A N 1
ATOM 960 C CA . GLY A 1 124 ? -12.474 -7.951 -3.957 1.00 84.31 124 GLY A CA 1
ATOM 961 C C . GLY A 1 124 ? -11.994 -6.541 -4.329 1.00 84.31 124 GLY A C 1
ATOM 962 O O . GLY A 1 124 ? -12.425 -6.013 -5.348 1.00 84.31 124 GLY A O 1
ATOM 963 N N . CYS A 1 125 ? -11.129 -5.922 -3.519 1.00 88.62 125 CYS A N 1
ATOM 964 C CA . CYS A 1 125 ? -10.554 -4.592 -3.742 1.00 88.62 125 CYS A CA 1
ATOM 965 C C . CYS A 1 125 ? -9.056 -4.632 -4.071 1.00 88.62 125 CYS A C 1
ATOM 967 O O . CYS A 1 125 ? -8.408 -3.579 -4.120 1.00 88.62 125 CYS A O 1
ATOM 969 N N . VAL A 1 126 ? -8.485 -5.820 -4.270 1.00 93.44 126 VAL A N 1
ATOM 970 C CA . VAL A 1 126 ? -7.109 -5.989 -4.740 1.00 93.44 126 VAL A CA 1
ATOM 971 C C . VAL A 1 126 ? -7.078 -6.824 -6.009 1.00 93.44 126 VAL A C 1
ATOM 973 O O . VAL A 1 126 ? -7.959 -7.637 -6.255 1.00 93.44 126 VAL A O 1
ATOM 976 N N . GLY A 1 127 ? -6.092 -6.575 -6.865 1.00 90.62 127 GLY A N 1
ATOM 977 C CA . GLY A 1 127 ? -5.988 -7.266 -8.149 1.00 90.62 127 GLY A CA 1
ATOM 978 C C . GLY A 1 127 ? -4.550 -7.476 -8.580 1.00 90.62 127 GLY A C 1
ATOM 979 O O . GLY A 1 127 ? -3.628 -6.847 -8.051 1.00 90.62 127 GLY A O 1
ATOM 980 N N . ASP A 1 128 ? -4.342 -8.388 -9.519 1.00 94.19 128 ASP A N 1
ATOM 981 C CA . ASP A 1 128 ? -3.043 -8.643 -10.132 1.00 94.19 128 ASP A CA 1
ATOM 982 C C . ASP A 1 128 ? -3.176 -8.893 -11.640 1.00 94.19 128 ASP A C 1
ATOM 984 O O . ASP A 1 128 ? -4.282 -8.931 -12.174 1.00 94.19 128 ASP A O 1
ATOM 988 N N . VAL A 1 129 ? -2.045 -9.025 -12.337 1.00 90.00 129 VAL A N 1
ATOM 989 C CA . VAL A 1 129 ? -2.010 -9.376 -13.765 1.00 90.00 129 VAL A CA 1
ATOM 990 C C . VAL A 1 129 ? -2.410 -10.837 -13.977 1.00 90.00 129 VAL A C 1
ATOM 992 O O . VAL A 1 129 ? -3.025 -11.164 -14.990 1.00 90.00 129 VAL A O 1
ATOM 995 N N . GLU A 1 130 ? -2.058 -11.705 -13.028 1.00 90.88 130 GLU A N 1
ATOM 996 C CA . GLU A 1 130 ? -2.257 -13.150 -13.098 1.00 90.88 130 GLU A CA 1
ATOM 997 C C . GLU A 1 130 ? -2.923 -13.675 -11.820 1.00 90.88 130 GLU A C 1
ATOM 999 O O . GLU A 1 130 ? -2.575 -13.267 -10.711 1.00 90.88 130 GLU A O 1
ATOM 1004 N N . GLU A 1 131 ? -3.844 -14.627 -11.983 1.00 92.12 131 GLU A N 1
ATOM 1005 C CA . GLU A 1 131 ? -4.646 -15.196 -10.890 1.00 92.12 131 GLU A CA 1
ATOM 1006 C C . GLU A 1 131 ? -3.808 -16.008 -9.888 1.00 92.12 131 GLU A C 1
ATOM 1008 O O . GLU A 1 131 ? -4.017 -15.928 -8.681 1.00 92.12 131 GLU A O 1
ATOM 1013 N N . GLY A 1 132 ? -2.811 -16.759 -10.372 1.00 96.06 132 GLY A N 1
ATOM 1014 C CA . GLY A 1 132 ? -1.938 -17.571 -9.513 1.00 96.06 132 GLY A CA 1
ATOM 1015 C C . GLY A 1 132 ? -1.193 -16.727 -8.470 1.00 96.06 132 GLY A C 1
ATOM 1016 O O . GLY A 1 132 ? -1.433 -16.890 -7.275 1.00 96.06 132 GLY A O 1
ATOM 1017 N N . PRO A 1 133 ? -0.358 -15.756 -8.894 1.00 94.25 133 PRO A N 1
ATOM 1018 C CA . PRO A 1 133 ? 0.318 -14.838 -7.980 1.00 94.25 133 PRO A CA 1
ATOM 1019 C C . PRO A 1 133 ? -0.628 -14.053 -7.065 1.00 94.25 133 PRO A C 1
ATOM 1021 O O . PRO A 1 133 ? -0.248 -13.746 -5.933 1.00 94.25 133 PRO A O 1
ATOM 1024 N N . HIS A 1 134 ? -1.840 -13.724 -7.531 1.00 96.12 134 HIS A N 1
ATOM 1025 C CA . HIS A 1 134 ? -2.863 -13.071 -6.716 1.00 96.12 134 HIS A CA 1
ATOM 1026 C C . HIS A 1 134 ? -3.271 -13.954 -5.528 1.00 96.12 134 HIS A C 1
ATOM 1028 O O . HIS A 1 134 ? -3.094 -13.544 -4.378 1.00 96.12 134 HIS A O 1
ATOM 1034 N N . HIS A 1 135 ? -3.733 -15.179 -5.787 1.00 94.88 135 HIS A N 1
ATOM 1035 C CA . HIS A 1 135 ? -4.171 -16.107 -4.744 1.00 94.88 135 HIS A CA 1
ATOM 1036 C C . HIS A 1 135 ? -3.033 -16.566 -3.828 1.00 94.88 135 HIS A C 1
ATOM 1038 O O . HIS A 1 135 ? -3.200 -16.571 -2.608 1.00 94.88 135 HIS A O 1
ATOM 1044 N N . ASP A 1 136 ? -1.864 -16.888 -4.390 1.00 97.12 136 ASP A N 1
ATOM 1045 C CA . ASP A 1 136 ? -0.697 -17.313 -3.608 1.00 97.12 136 ASP A CA 1
ATOM 1046 C C . ASP A 1 136 ? -0.270 -16.219 -2.625 1.00 97.12 136 ASP A C 1
ATOM 1048 O O . ASP A 1 136 ? 0.043 -16.483 -1.462 1.00 97.12 136 ASP A O 1
ATOM 1052 N N . THR A 1 137 ? -0.305 -14.964 -3.076 1.00 97.25 137 THR A N 1
ATOM 1053 C CA . THR A 1 137 ? 0.015 -13.821 -2.224 1.00 97.25 137 THR A CA 1
ATOM 1054 C C . THR A 1 137 ? -1.026 -13.612 -1.137 1.00 97.25 137 THR A C 1
ATOM 1056 O O . THR A 1 137 ? -0.639 -13.389 0.008 1.00 97.25 137 THR A O 1
ATOM 1059 N N . LEU A 1 138 ? -2.320 -13.651 -1.478 1.00 94.69 138 LEU A N 1
ATOM 1060 C CA . LEU A 1 138 ? -3.401 -13.487 -0.504 1.00 94.69 138 LEU A CA 1
ATOM 1061 C C . LEU A 1 138 ? -3.289 -14.528 0.611 1.00 94.69 138 LEU A C 1
ATOM 1063 O O . LEU A 1 138 ? -3.244 -14.159 1.783 1.00 94.69 138 LEU A O 1
ATOM 1067 N N . ARG A 1 139 ? -3.094 -15.795 0.244 1.00 94.50 139 ARG A N 1
ATOM 1068 C CA . ARG A 1 139 ? -2.858 -16.888 1.190 1.00 94.50 139 ARG A CA 1
ATOM 1069 C C . ARG A 1 139 ? -1.626 -16.650 2.077 1.00 94.50 139 ARG A C 1
ATOM 1071 O O . ARG A 1 139 ? -1.691 -16.861 3.288 1.00 94.50 139 ARG A O 1
ATOM 1078 N N . ASP A 1 140 ? -0.506 -16.196 1.505 1.00 94.44 140 ASP A N 1
ATOM 1079 C CA . ASP A 1 140 ? 0.732 -15.917 2.259 1.00 94.44 140 ASP A CA 1
ATOM 1080 C C . ASP A 1 140 ? 0.554 -14.775 3.273 1.00 94.44 140 ASP A C 1
ATOM 1082 O O . ASP A 1 140 ? 1.051 -14.847 4.404 1.00 94.44 140 ASP A O 1
ATOM 1086 N N . VAL A 1 141 ? -0.149 -13.703 2.888 1.00 94.88 141 VAL A N 1
ATOM 1087 C CA . VAL A 1 141 ? -0.360 -12.556 3.781 1.00 94.88 141 VAL A CA 1
ATOM 1088 C C . VAL A 1 141 ? -1.442 -12.812 4.823 1.00 94.88 141 VAL A C 1
ATOM 1090 O O . VAL A 1 141 ? -1.264 -12.359 5.952 1.00 94.88 141 VAL A O 1
ATOM 1093 N N . GLU A 1 142 ? -2.494 -13.566 4.498 1.00 95.06 142 GLU A N 1
ATOM 1094 C CA . GLU A 1 142 ? -3.560 -13.937 5.438 1.00 95.06 142 GLU A CA 1
ATOM 1095 C C . GLU A 1 142 ? -3.006 -14.705 6.637 1.00 95.06 142 GLU A C 1
ATOM 1097 O O . GLU A 1 142 ? -3.287 -14.399 7.794 1.00 95.06 142 GLU A O 1
ATOM 1102 N N . ARG A 1 143 ? -2.131 -15.678 6.362 1.00 90.12 143 ARG A N 1
ATOM 1103 C CA . ARG A 1 143 ? -1.585 -16.562 7.393 1.00 90.12 143 ARG A CA 1
ATOM 1104 C C . ARG A 1 143 ? -0.784 -15.815 8.468 1.00 90.12 143 ARG A C 1
ATOM 1106 O O . ARG A 1 143 ? -0.601 -16.345 9.563 1.00 90.12 143 ARG A O 1
ATOM 1113 N N . ARG A 1 144 ? -0.222 -14.637 8.160 1.00 89.75 144 ARG A N 1
ATOM 1114 C CA . ARG A 1 144 ? 0.835 -14.028 8.996 1.00 89.75 144 ARG A CA 1
ATOM 1115 C C . ARG A 1 144 ? 0.739 -12.522 9.217 1.00 89.75 144 ARG A C 1
ATOM 1117 O O . ARG A 1 144 ? 1.247 -12.046 10.229 1.00 89.75 144 ARG A O 1
ATOM 1124 N N . HIS A 1 145 ? 0.174 -11.768 8.280 1.00 96.12 145 HIS A N 1
ATOM 1125 C CA . HIS A 1 145 ? 0.371 -10.316 8.211 1.00 96.12 145 HIS A CA 1
ATOM 1126 C C . HIS A 1 145 ? -0.932 -9.513 8.180 1.00 96.12 145 HIS A C 1
ATOM 1128 O O . HIS A 1 145 ? -0.929 -8.363 8.623 1.00 96.12 145 HIS A O 1
ATOM 1134 N N . ALA A 1 146 ? -2.022 -10.078 7.656 1.00 95.50 146 ALA A N 1
ATOM 1135 C CA . ALA A 1 146 ? -3.280 -9.368 7.468 1.00 95.50 146 ALA A CA 1
ATOM 1136 C C . ALA A 1 146 ? -4.504 -10.271 7.637 1.00 95.50 146 ALA A C 1
ATOM 1138 O O . ALA A 1 146 ? -4.422 -11.477 7.458 1.00 95.50 146 ALA A O 1
ATOM 1139 N N . GLU A 1 147 ? -5.648 -9.660 7.924 1.00 94.81 147 GLU A N 1
ATOM 1140 C CA . GLU A 1 147 ? -6.957 -10.303 7.817 1.00 94.81 147 GLU A CA 1
ATOM 1141 C C . GLU A 1 147 ? -7.515 -10.072 6.409 1.00 94.81 147 GLU A C 1
ATOM 1143 O O . GLU A 1 147 ? -7.568 -8.926 5.940 1.00 94.81 147 GLU A O 1
ATOM 1148 N N . LEU A 1 148 ? -7.945 -11.145 5.742 1.00 94.44 148 LEU A N 1
ATOM 1149 C CA . LEU A 1 148 ? -8.692 -11.049 4.494 1.00 94.44 148 LEU A CA 1
ATOM 1150 C C . LEU A 1 148 ? -10.191 -11.000 4.782 1.00 94.44 148 LEU A C 1
ATOM 1152 O O . LEU A 1 148 ? -10.711 -11.732 5.624 1.00 94.44 148 LEU A O 1
ATOM 1156 N N . VAL A 1 149 ? -10.889 -10.076 4.127 1.00 89.38 149 VAL A N 1
ATOM 1157 C CA . VAL A 1 149 ? -12.319 -9.840 4.358 1.00 89.38 149 VAL A CA 1
ATOM 1158 C C . VAL A 1 149 ? -13.050 -9.518 3.060 1.00 89.38 149 VAL A C 1
ATOM 1160 O O . VAL A 1 149 ? -12.455 -9.174 2.039 1.00 89.38 149 VAL A O 1
ATOM 1163 N N . THR A 1 150 ? -14.379 -9.549 3.104 1.00 87.06 150 THR A N 1
ATOM 1164 C CA . THR A 1 150 ? -15.207 -9.044 2.005 1.00 87.06 150 THR A CA 1
ATOM 1165 C C . THR A 1 150 ? -15.334 -7.521 2.062 1.00 87.06 150 THR A C 1
ATOM 1167 O O . THR A 1 150 ? -15.305 -6.910 3.136 1.00 87.06 150 THR A O 1
ATOM 1170 N N . LEU A 1 151 ? -15.553 -6.893 0.902 1.00 83.44 151 LEU A N 1
ATOM 1171 C CA . LEU A 1 151 ? -15.880 -5.467 0.824 1.00 83.44 151 LEU A CA 1
ATOM 1172 C C . LEU A 1 151 ? -17.099 -5.119 1.692 1.00 83.44 151 LEU A C 1
ATOM 1174 O O . LEU A 1 151 ? -17.072 -4.128 2.417 1.00 83.44 151 LEU A O 1
ATOM 1178 N N . ASP A 1 152 ? -18.145 -5.943 1.670 1.00 82.81 152 ASP A N 1
ATOM 1179 C CA . ASP A 1 152 ? -19.361 -5.698 2.451 1.00 82.81 152 ASP A CA 1
ATOM 1180 C C . ASP A 1 152 ? -19.103 -5.673 3.958 1.00 82.81 152 ASP A C 1
ATOM 1182 O O . ASP A 1 152 ? -19.692 -4.849 4.665 1.00 82.81 152 ASP A O 1
ATOM 1186 N N . SER A 1 153 ? -18.196 -6.524 4.451 1.00 83.94 153 SER A N 1
ATOM 1187 C CA . SER A 1 153 ? -17.769 -6.512 5.853 1.00 83.94 153 SER A CA 1
ATOM 1188 C C . SER A 1 153 ? -17.104 -5.182 6.207 1.00 83.94 153 SER A C 1
ATOM 1190 O O . SER A 1 153 ? -17.499 -4.521 7.173 1.00 83.94 153 SER A O 1
ATOM 1192 N N . VAL A 1 154 ? -16.175 -4.721 5.360 1.00 84.50 154 VAL A N 1
ATOM 1193 C CA . VAL A 1 154 ? -15.514 -3.420 5.524 1.00 84.50 154 VAL A CA 1
ATOM 1194 C C . VAL A 1 154 ? -16.540 -2.291 5.524 1.00 84.50 154 VAL A C 1
ATOM 1196 O O . VAL A 1 154 ? -16.597 -1.512 6.472 1.00 84.50 154 VAL A O 1
ATOM 1199 N N . LEU A 1 155 ? -17.403 -2.214 4.509 1.00 83.00 155 LEU A N 1
ATOM 1200 C CA . LEU A 1 155 ? -18.408 -1.156 4.393 1.00 83.00 155 LEU A CA 1
ATOM 1201 C C . LEU A 1 155 ? -19.377 -1.147 5.579 1.00 83.00 155 LEU A C 1
ATOM 1203 O O . LEU A 1 155 ? -19.712 -0.081 6.100 1.00 83.00 155 LEU A O 1
ATOM 1207 N N . SER A 1 156 ? -19.810 -2.322 6.032 1.00 84.69 156 SER A N 1
ATOM 1208 C CA . SER A 1 156 ? -20.675 -2.463 7.207 1.00 84.69 156 SER A CA 1
ATOM 1209 C C . SER A 1 156 ? -19.979 -1.957 8.467 1.00 84.69 156 SER A C 1
ATOM 1211 O O . SER A 1 156 ? -20.571 -1.196 9.239 1.00 84.69 156 SER A O 1
ATOM 1213 N N . HIS A 1 157 ? -18.700 -2.298 8.638 1.00 84.50 157 HIS A N 1
ATOM 1214 C CA . HIS A 1 157 ? -17.897 -1.811 9.748 1.00 84.50 157 HIS A CA 1
ATOM 1215 C C . HIS A 1 157 ? -17.735 -0.284 9.715 1.00 84.50 157 HIS A C 1
ATOM 1217 O O . HI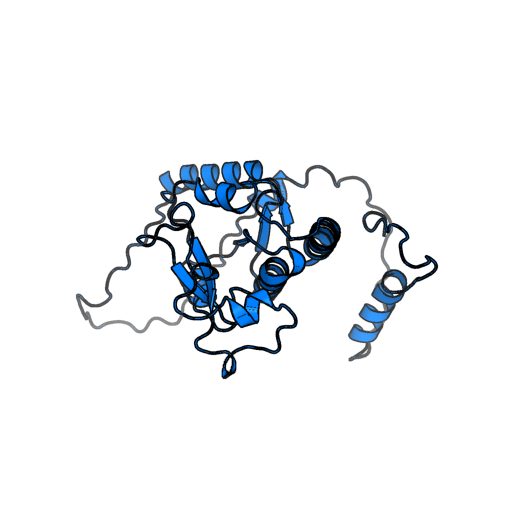S A 1 157 ? -18.043 0.381 10.706 1.00 84.50 157 HIS A O 1
ATOM 1223 N N . LEU A 1 158 ? -17.348 0.298 8.575 1.00 83.00 158 LEU A N 1
ATOM 1224 C CA . LEU A 1 158 ? -17.178 1.750 8.442 1.00 83.00 158 LEU A CA 1
ATOM 1225 C C . LEU A 1 158 ? -18.489 2.500 8.723 1.00 83.00 158 LEU A C 1
ATOM 1227 O O . LEU A 1 158 ? -18.490 3.497 9.444 1.00 83.00 158 LEU A O 1
ATOM 1231 N N . ARG A 1 159 ? -19.633 1.993 8.245 1.00 81.75 159 ARG A N 1
ATOM 1232 C CA . ARG A 1 159 ? -20.957 2.557 8.571 1.00 81.75 159 ARG A CA 1
ATOM 1233 C C . ARG A 1 159 ? -21.254 2.502 10.071 1.00 81.75 159 ARG A C 1
ATOM 1235 O O . ARG A 1 159 ? -21.816 3.457 10.612 1.00 81.75 159 ARG A O 1
ATOM 1242 N N . SER A 1 160 ? -20.872 1.419 10.753 1.00 81.06 160 SER A N 1
ATOM 1243 C CA . SER A 1 160 ? -21.033 1.301 12.209 1.00 81.06 160 SER A CA 1
ATOM 1244 C C . SER A 1 160 ? -20.213 2.352 12.969 1.00 81.06 160 SER A C 1
ATOM 1246 O O . SER A 1 160 ? -20.718 2.956 13.916 1.00 81.06 160 SER A O 1
ATOM 1248 N N . LEU A 1 161 ? -18.996 2.660 12.501 1.00 76.56 161 LEU A N 1
ATOM 1249 C CA . LEU A 1 161 ? -18.160 3.713 13.083 1.00 76.56 161 LEU A CA 1
ATOM 1250 C C . LEU A 1 161 ? -18.801 5.092 12.915 1.00 76.56 161 LEU A C 1
ATOM 1252 O O . LEU A 1 161 ? -18.839 5.865 13.868 1.00 76.56 161 LEU A O 1
ATOM 1256 N N . GLY A 1 162 ? -19.374 5.374 11.742 1.00 65.69 162 GLY A N 1
ATOM 1257 C CA . GLY A 1 162 ? -20.092 6.623 11.479 1.00 65.69 162 GLY A CA 1
ATOM 1258 C C . GLY A 1 162 ? -21.296 6.857 12.394 1.00 65.69 162 GLY A C 1
ATOM 1259 O O . GLY A 1 162 ? -21.536 7.983 12.819 1.00 65.69 162 GLY A O 1
ATOM 1260 N N . ARG A 1 163 ? -22.013 5.788 12.763 1.00 57.78 163 ARG A N 1
ATOM 1261 C CA . ARG A 1 163 ? -23.131 5.842 13.724 1.00 57.78 163 ARG A CA 1
ATOM 1262 C C . ARG A 1 163 ? -22.673 6.071 15.167 1.00 57.78 163 ARG A C 1
ATOM 1264 O O . ARG A 1 163 ? -23.358 6.747 15.932 1.00 57.78 163 ARG A O 1
ATOM 1271 N N . ASN A 1 164 ? -21.507 5.548 15.537 1.00 53.47 164 ASN A N 1
ATOM 1272 C CA . ASN A 1 164 ? -20.935 5.735 16.874 1.00 53.47 164 ASN A CA 1
ATOM 1273 C C . ASN A 1 164 ? -20.234 7.102 17.017 1.00 53.47 164 ASN A C 1
ATOM 1275 O O . ASN A 1 164 ? -20.239 7.699 18.094 1.00 53.47 164 ASN A O 1
ATOM 1279 N N . ALA A 1 165 ? -19.704 7.647 15.918 1.00 50.81 165 ALA A N 1
ATOM 1280 C CA . ALA A 1 165 ? -19.111 8.983 15.836 1.00 50.81 165 ALA A CA 1
ATOM 1281 C C . ALA A 1 165 ? -20.122 10.117 16.081 1.00 50.81 165 ALA A C 1
ATOM 1283 O O . ALA A 1 165 ? -19.758 11.170 16.602 1.00 50.81 165 ALA A O 1
ATOM 1284 N N . THR A 1 166 ? -21.405 9.901 15.773 1.00 46.59 166 THR A N 1
ATOM 1285 C CA . THR A 1 166 ? -22.483 10.843 16.120 1.00 46.59 166 THR A CA 1
ATOM 1286 C C . THR A 1 166 ? -22.764 10.937 17.627 1.00 46.59 166 THR A C 1
ATOM 1288 O O . THR A 1 166 ? -23.399 11.897 18.052 1.00 46.59 166 THR A O 1
ATOM 1291 N N . GLY A 1 167 ? -22.256 10.004 18.448 1.00 41.00 167 GLY A N 1
ATOM 1292 C CA . GLY A 1 167 ? -22.297 10.077 19.918 1.00 41.00 167 GLY A CA 1
ATOM 1293 C C . GLY A 1 167 ? -20.967 10.476 20.576 1.00 41.00 167 GLY A C 1
ATOM 1294 O O . GLY A 1 167 ? -20.961 10.966 21.703 1.00 41.00 167 GLY A O 1
ATOM 1295 N N . ALA A 1 168 ? -19.838 10.310 19.881 1.00 41.19 168 ALA A N 1
ATOM 1296 C CA . ALA A 1 168 ? -18.508 10.640 20.383 1.00 41.19 168 ALA A CA 1
ATOM 1297 C C . ALA A 1 168 ? -17.768 11.539 19.385 1.00 41.19 168 ALA A C 1
ATOM 1299 O O . ALA A 1 168 ? -17.307 11.111 18.333 1.00 41.19 168 ALA A O 1
ATOM 1300 N N . HIS A 1 169 ? -17.664 12.810 19.760 1.00 40.09 169 HIS A N 1
ATOM 1301 C CA . HIS A 1 169 ? -17.043 13.917 19.040 1.00 40.09 169 HIS A CA 1
ATOM 1302 C C . HIS A 1 169 ? -15.669 13.557 18.421 1.00 40.09 169 HIS A C 1
ATOM 1304 O O . HIS A 1 169 ? -14.626 13.736 19.048 1.00 40.09 169 HIS A O 1
ATOM 1310 N N . LEU A 1 170 ? -15.646 13.131 17.151 1.00 45.75 170 LEU A N 1
ATOM 1311 C CA . LEU A 1 170 ? -14.422 12.922 16.351 1.00 45.75 170 LEU A CA 1
ATOM 1312 C C . LEU A 1 170 ? -13.811 14.228 15.810 1.00 45.75 170 LEU A C 1
ATOM 1314 O O . LEU A 1 170 ? -13.007 14.227 14.884 1.00 45.75 170 LEU A O 1
ATOM 1318 N N . SER A 1 171 ? -14.134 15.369 16.421 1.00 42.47 171 SER A N 1
ATOM 1319 C CA . SER A 1 171 ? -13.432 16.621 16.160 1.00 42.47 171 SER A CA 1
ATOM 1320 C C . SER A 1 171 ? -12.919 17.214 17.464 1.00 42.47 171 SER A C 1
ATOM 1322 O O . SER A 1 171 ? -13.469 18.179 17.995 1.00 42.47 171 SER A O 1
ATOM 1324 N N . ARG A 1 172 ? -11.779 16.715 17.951 1.00 43.72 172 ARG A N 1
ATOM 1325 C CA . ARG A 1 172 ? -10.863 17.615 18.658 1.00 43.72 172 ARG A CA 1
ATOM 1326 C C . ARG A 1 172 ? -10.337 18.603 17.618 1.00 43.72 172 ARG A C 1
ATOM 1328 O O . ARG A 1 172 ? -9.289 18.384 17.020 1.00 43.72 172 ARG A O 1
ATOM 1335 N N . ARG A 1 173 ? -11.094 19.680 17.365 1.00 38.06 173 ARG A N 1
ATOM 1336 C CA . ARG A 1 173 ? -10.556 20.856 16.673 1.00 38.06 173 ARG A CA 1
ATOM 1337 C C . ARG A 1 173 ? -9.279 21.236 17.412 1.00 38.06 173 ARG A C 1
ATOM 1339 O O . ARG A 1 173 ? -9.312 21.453 18.624 1.00 38.06 173 ARG A O 1
ATOM 1346 N N . TYR A 1 174 ? -8.162 21.265 16.697 1.00 39.16 174 TYR A N 1
ATOM 1347 C CA . TYR A 1 174 ? -6.921 21.813 17.221 1.00 39.16 174 TYR A CA 1
ATOM 1348 C C . TYR A 1 174 ? -7.206 23.239 17.713 1.00 39.16 174 TYR A C 1
ATOM 1350 O O . TYR A 1 174 ? -7.591 24.098 16.922 1.00 39.16 174 TYR A O 1
ATOM 1358 N N . ARG A 1 175 ? -7.082 23.477 19.025 1.00 31.62 175 ARG A N 1
ATOM 1359 C CA . ARG A 1 175 ? -7.063 24.831 19.584 1.00 31.62 175 ARG A CA 1
ATOM 1360 C C . ARG A 1 175 ? -5.612 25.314 19.552 1.00 31.62 175 ARG A C 1
ATOM 1362 O O . ARG A 1 175 ? -4.774 24.655 20.173 1.00 31.62 175 ARG A O 1
ATOM 1369 N N . PRO A 1 176 ? -5.296 26.415 18.850 1.00 33.31 176 PRO A N 1
ATOM 1370 C CA . PRO A 1 176 ? -3.966 27.003 18.903 1.00 33.31 176 PRO A CA 1
ATOM 1371 C C . PRO A 1 176 ? -3.610 27.328 20.356 1.00 33.31 176 PRO A C 1
ATOM 1373 O O . PRO A 1 176 ? -4.413 27.907 21.081 1.00 33.31 176 PRO A O 1
ATOM 1376 N N . VAL A 1 177 ? -2.399 26.982 20.787 1.00 47.88 177 VAL A N 1
ATOM 1377 C CA . VAL A 1 177 ? -1.904 27.221 22.160 1.00 47.88 177 VAL A CA 1
ATOM 1378 C C . VAL A 1 177 ? -1.464 28.691 22.345 1.00 47.88 177 VAL A C 1
ATOM 1380 O O . VAL A 1 177 ? -0.655 29.011 23.210 1.00 47.88 177 VAL A O 1
ATOM 1383 N N . HIS A 1 178 ? -1.916 29.612 21.490 1.00 42.69 178 HIS A N 1
ATOM 1384 C CA . HIS A 1 178 ? -1.328 30.953 21.360 1.00 42.69 178 HIS A CA 1
ATOM 1385 C C . HIS A 1 178 ? -2.280 32.114 21.645 1.00 42.69 178 HIS A C 1
ATOM 1387 O O . HIS A 1 178 ? -2.017 33.231 21.219 1.00 42.69 178 HIS A O 1
ATOM 1393 N N . GLU A 1 179 ? -3.298 31.899 22.475 1.00 40.34 179 GLU A N 1
ATOM 1394 C CA . GLU A 1 179 ? -3.957 32.999 23.185 1.00 40.34 179 GLU A CA 1
ATOM 1395 C C . GLU A 1 179 ? -3.881 32.754 24.692 1.00 40.34 179 GLU A C 1
ATOM 1397 O O . GLU A 1 179 ? -4.488 31.827 25.221 1.00 40.34 179 GLU A O 1
ATOM 1402 N N . GLY A 1 180 ? -3.084 33.584 25.373 1.00 36.34 180 GLY A N 1
ATOM 1403 C CA . GLY A 1 180 ? -2.995 33.632 26.833 1.00 36.34 180 GLY A CA 1
ATOM 1404 C C . GLY A 1 180 ? -1.812 32.867 27.427 1.00 36.34 180 GLY A C 1
ATOM 1405 O O . GLY A 1 180 ? -1.968 31.787 27.987 1.00 36.34 180 GLY A O 1
ATOM 1406 N N . ARG A 1 181 ? -0.611 33.463 27.388 1.00 39.28 181 ARG A N 1
ATOM 1407 C CA . ARG A 1 181 ? 0.428 33.148 28.382 1.00 39.28 181 ARG A CA 1
ATOM 1408 C C . ARG A 1 181 ? -0.081 33.616 29.741 1.00 39.28 181 ARG A C 1
ATOM 1410 O O . ARG A 1 181 ? 0.121 34.778 30.082 1.00 39.28 181 ARG A O 1
ATOM 1417 N N . ASP A 1 182 ? -0.668 32.711 30.514 1.00 36.31 182 ASP A N 1
ATOM 1418 C CA . ASP A 1 182 ? -0.780 32.910 31.951 1.00 36.31 182 ASP A CA 1
ATOM 1419 C C . ASP A 1 182 ? 0.276 32.067 32.668 1.00 36.31 182 ASP A C 1
ATOM 1421 O O . ASP A 1 182 ? 0.397 30.851 32.497 1.00 36.31 182 ASP A O 1
ATOM 1425 N N . LYS A 1 183 ? 1.144 32.765 33.396 1.00 44.78 183 LYS A N 1
ATOM 1426 C CA . LYS A 1 183 ? 2.300 32.198 34.082 1.00 44.78 183 LYS A CA 1
ATOM 1427 C C . LYS A 1 183 ? 1.805 31.521 35.358 1.00 44.78 183 LYS A C 1
ATOM 1429 O O . LYS A 1 183 ? 1.566 32.235 36.329 1.00 44.78 183 LYS A O 1
ATOM 1434 N N . ARG A 1 184 ? 1.703 30.183 35.395 1.00 34.84 184 ARG A N 1
ATOM 1435 C CA . ARG A 1 184 ? 1.880 29.377 36.625 1.00 34.84 184 ARG A CA 1
ATOM 1436 C C . ARG A 1 184 ? 1.822 27.855 36.389 1.00 34.84 184 ARG A C 1
ATOM 1438 O O . ARG A 1 184 ? 1.003 27.364 35.629 1.00 34.84 184 ARG A O 1
ATOM 1445 N N . ALA A 1 185 ? 2.672 27.166 37.158 1.00 33.81 185 ALA A N 1
ATOM 1446 C CA . ALA A 1 185 ? 2.746 25.730 37.460 1.00 33.81 185 ALA A CA 1
ATOM 1447 C C . ALA A 1 185 ? 3.382 24.778 36.419 1.00 33.81 185 ALA A C 1
ATOM 1449 O O . ALA A 1 185 ? 2.745 24.282 35.495 1.00 33.81 185 ALA A O 1
ATOM 1450 N N . HIS A 1 186 ? 4.647 24.422 36.678 1.00 34.28 186 HIS A N 1
ATOM 1451 C CA . HIS A 1 186 ? 5.246 23.165 36.228 1.00 34.28 186 HIS A CA 1
ATOM 1452 C C . HIS A 1 186 ? 4.519 21.985 36.893 1.00 34.28 186 HIS A C 1
ATOM 1454 O O . HIS A 1 186 ? 4.745 21.699 38.067 1.00 34.28 186 HIS A O 1
ATOM 1460 N N . ALA A 1 187 ? 3.659 21.298 36.142 1.00 34.72 187 ALA A N 1
ATOM 1461 C CA . ALA A 1 187 ? 3.139 19.988 36.519 1.00 34.72 187 ALA A CA 1
ATOM 1462 C C . ALA A 1 187 ? 4.004 18.887 35.883 1.00 34.72 187 ALA A C 1
ATOM 1464 O O . ALA A 1 187 ? 4.320 18.937 34.693 1.00 34.72 187 ALA A O 1
ATOM 1465 N N . ALA A 1 188 ? 4.398 17.907 36.697 1.00 37.97 188 ALA A N 1
ATOM 1466 C CA . ALA A 1 188 ? 5.140 16.717 36.286 1.00 37.97 188 ALA A CA 1
ATOM 1467 C C . ALA A 1 188 ? 4.406 15.932 35.174 1.00 37.97 188 ALA A C 1
ATOM 1469 O O . ALA A 1 188 ? 3.174 15.980 35.108 1.00 37.97 188 ALA A O 1
ATOM 1470 N N . PRO A 1 189 ? 5.121 15.184 34.309 1.00 36.00 189 PRO A N 1
ATOM 1471 C CA . PRO A 1 189 ? 4.499 14.441 33.219 1.00 36.00 189 PRO A CA 1
ATOM 1472 C C . PRO A 1 189 ? 3.570 13.349 33.771 1.00 36.00 189 PRO A C 1
ATOM 1474 O O . PRO A 1 189 ? 4.011 12.321 34.286 1.00 36.00 189 PRO A O 1
ATOM 1477 N N . GLY A 1 190 ? 2.262 13.590 33.662 1.00 35.31 190 GLY A N 1
ATOM 1478 C CA . GLY A 1 190 ? 1.223 12.616 33.970 1.00 35.31 190 GLY A CA 1
ATOM 1479 C C . GLY A 1 190 ? 1.323 11.399 33.051 1.00 35.31 190 GLY A C 1
ATOM 1480 O O . GLY A 1 190 ? 1.533 11.524 31.842 1.00 35.31 190 GLY A O 1
ATOM 1481 N N . LYS A 1 191 ? 1.178 10.205 33.634 1.00 32.56 191 LYS A N 1
ATOM 1482 C CA . LYS A 1 191 ? 1.127 8.929 32.911 1.00 32.56 191 LYS A CA 1
ATOM 1483 C C . LYS A 1 191 ? 0.040 8.995 31.833 1.00 32.56 191 LYS A C 1
ATOM 1485 O O . LYS A 1 191 ? -1.111 9.303 32.141 1.00 32.56 191 LYS A O 1
ATOM 1490 N N . ARG A 1 192 ? 0.399 8.698 30.577 1.00 34.09 192 ARG A N 1
ATOM 1491 C CA . ARG A 1 192 ? -0.574 8.541 29.485 1.00 34.09 192 ARG A CA 1
ATOM 1492 C C . ARG A 1 192 ? -1.589 7.460 29.885 1.00 34.09 192 ARG A C 1
ATOM 1494 O O . ARG A 1 192 ? -1.155 6.369 30.261 1.00 34.09 192 ARG A O 1
ATOM 1501 N N . PRO A 1 193 ? -2.902 7.724 29.817 1.00 31.30 193 PRO A N 1
ATOM 1502 C CA . PRO A 1 193 ? -3.889 6.676 30.014 1.00 31.30 193 PRO A CA 1
ATOM 1503 C C . PRO A 1 193 ? -3.775 5.647 28.875 1.00 31.30 193 PRO A C 1
ATOM 1505 O O . PRO A 1 193 ? -3.467 6.028 27.741 1.00 31.30 193 PRO A O 1
ATOM 1508 N N . PRO A 1 194 ? -3.978 4.350 29.158 1.00 32.03 194 PRO A N 1
ATOM 1509 C CA . PRO A 1 194 ? -3.915 3.312 28.140 1.00 32.03 194 PRO A CA 1
ATOM 1510 C C . PRO A 1 194 ? -5.000 3.548 27.082 1.00 32.03 194 PRO A C 1
ATOM 1512 O O . PRO A 1 194 ? -6.150 3.838 27.411 1.00 32.03 194 PRO A O 1
ATOM 1515 N N . LEU A 1 195 ? -4.612 3.432 25.810 1.00 40.38 195 LEU A N 1
ATOM 1516 C CA . LEU A 1 195 ? -5.520 3.486 24.664 1.00 40.38 195 LEU A CA 1
ATOM 1517 C C . LEU A 1 195 ? -6.600 2.409 24.835 1.00 40.38 195 LEU A C 1
ATOM 1519 O O . LEU A 1 195 ? -6.288 1.227 24.998 1.00 40.38 195 LEU A O 1
ATOM 1523 N N . ALA A 1 196 ? -7.866 2.825 24.833 1.00 37.81 196 ALA A N 1
ATOM 1524 C CA . ALA A 1 196 ? -8.999 1.914 24.888 1.00 37.81 196 ALA A CA 1
ATOM 1525 C C . ALA A 1 196 ? -8.955 0.988 23.662 1.00 37.81 196 ALA A C 1
ATOM 1527 O O . ALA A 1 196 ? -8.992 1.441 22.520 1.00 37.81 196 ALA A O 1
ATOM 1528 N N . ARG A 1 197 ? -8.825 -0.319 23.907 1.00 40.91 197 ARG A N 1
ATOM 1529 C CA . ARG A 1 197 ? -8.804 -1.356 22.871 1.00 40.91 197 ARG A CA 1
ATOM 1530 C C . ARG A 1 197 ? -10.167 -1.410 22.177 1.00 40.91 197 ARG A C 1
ATOM 1532 O O . ARG A 1 197 ? -11.127 -1.896 22.768 1.00 40.91 197 ARG A O 1
ATOM 1539 N N . ASN A 1 198 ? -10.230 -1.031 20.903 1.00 38.97 198 ASN A N 1
ATOM 1540 C CA . ASN A 1 198 ? -11.314 -1.461 20.019 1.00 38.97 198 ASN A CA 1
ATOM 1541 C C . ASN A 1 198 ? -11.135 -2.964 19.744 1.00 38.97 198 ASN A C 1
ATOM 1543 O O . ASN A 1 198 ? -10.403 -3.360 18.836 1.00 38.97 198 ASN A O 1
ATOM 1547 N N . ARG A 1 199 ? -11.721 -3.792 20.619 1.00 41.03 199 ARG A N 1
ATOM 1548 C CA . ARG A 1 199 ? -11.694 -5.270 20.609 1.00 41.03 199 ARG A CA 1
ATOM 1549 C C . ARG A 1 199 ? -12.832 -5.887 19.769 1.00 41.03 199 ARG A C 1
ATOM 1551 O O . ARG A 1 199 ? -12.840 -7.084 19.518 1.00 41.03 199 ARG A O 1
ATOM 1558 N N . ALA A 1 200 ? -13.769 -5.056 19.305 1.00 41.19 200 ALA A N 1
ATOM 1559 C CA . ALA A 1 200 ? -15.057 -5.489 18.757 1.00 41.19 200 ALA A CA 1
ATOM 1560 C C . ALA A 1 200 ? -15.009 -6.128 17.352 1.00 41.19 200 ALA A C 1
ATOM 1562 O O . ALA A 1 200 ? -15.909 -6.893 17.012 1.00 41.19 200 ALA A O 1
ATOM 1563 N N . ILE A 1 201 ? -13.980 -5.859 16.537 1.00 44.94 201 ILE A N 1
ATOM 1564 C CA . ILE A 1 201 ? -13.846 -6.511 15.218 1.00 44.94 201 ILE A CA 1
ATOM 1565 C C . ILE A 1 201 ? -13.433 -7.976 15.398 1.00 44.94 201 ILE A C 1
ATOM 1567 O O . ILE A 1 201 ? -14.023 -8.864 14.797 1.00 44.94 201 ILE A O 1
ATOM 1571 N N . THR A 1 202 ? -12.493 -8.241 16.308 1.00 39.78 202 THR A N 1
ATOM 1572 C CA . THR A 1 202 ? -11.946 -9.586 16.524 1.00 39.78 202 THR A CA 1
ATOM 1573 C C . THR A 1 202 ? -12.933 -10.513 17.249 1.00 39.78 202 THR A C 1
ATOM 1575 O O . THR A 1 202 ? -12.988 -11.702 16.958 1.00 39.78 202 THR A O 1
ATOM 1578 N N . GLU A 1 203 ? -13.751 -9.987 18.171 1.00 40.94 203 GLU A N 1
ATOM 1579 C CA . GLU A 1 203 ? -14.684 -10.799 18.977 1.00 40.94 203 GLU A CA 1
ATOM 1580 C C . GLU A 1 203 ? -16.005 -11.130 18.259 1.00 40.94 203 GLU A C 1
ATOM 1582 O O . GLU A 1 203 ? -16.616 -12.151 18.557 1.00 40.94 203 GLU A O 1
ATOM 1587 N N . SER A 1 204 ? -16.445 -10.325 17.284 1.00 37.16 204 SER A N 1
ATOM 1588 C CA . SER A 1 204 ? -17.690 -10.605 16.542 1.00 37.16 204 SER A CA 1
ATOM 1589 C C . SER A 1 204 ? -17.544 -11.695 15.470 1.00 37.16 204 SER A C 1
ATOM 1591 O O . SER A 1 204 ? -18.548 -12.175 14.948 1.00 37.16 204 SER A O 1
ATOM 1593 N N . ILE A 1 205 ? -16.310 -12.124 15.181 1.00 44.31 205 ILE A N 1
ATOM 1594 C CA . ILE A 1 205 ? -15.988 -13.099 14.129 1.00 44.31 205 ILE A CA 1
ATOM 1595 C C . ILE A 1 205 ? -15.464 -14.429 14.721 1.00 44.31 205 ILE A C 1
ATOM 1597 O O . ILE A 1 205 ? -15.540 -15.465 14.065 1.00 44.31 205 ILE A O 1
ATOM 1601 N N . SER A 1 206 ? -15.043 -14.472 15.995 1.00 39.50 206 SER A N 1
ATOM 1602 C CA . SER A 1 206 ? -14.432 -15.670 16.610 1.00 39.50 206 SER A CA 1
ATOM 1603 C C . SER A 1 206 ? -15.415 -16.747 17.114 1.00 39.50 206 SER A C 1
ATOM 1605 O O . SER A 1 206 ? -15.032 -17.611 17.904 1.00 39.50 206 SER A O 1
ATOM 1607 N N . GLY A 1 207 ? -16.676 -16.744 16.675 1.00 33.06 207 GLY A N 1
ATOM 1608 C CA . GLY A 1 207 ? -17.713 -17.688 17.125 1.00 33.06 207 GLY A CA 1
ATOM 1609 C C . GLY A 1 207 ? -17.563 -19.141 16.642 1.00 33.06 207 GLY A C 1
ATOM 1610 O O . GLY A 1 207 ? -18.553 -19.868 16.622 1.00 33.06 207 GLY A O 1
ATOM 1611 N N . ARG A 1 208 ? -16.374 -19.579 16.205 1.00 38.62 208 ARG A N 1
ATOM 1612 C CA . ARG A 1 208 ? -16.156 -20.922 15.632 1.00 38.62 208 ARG A CA 1
ATOM 1613 C C . ARG A 1 208 ? -14.917 -21.678 16.119 1.00 38.62 208 ARG A C 1
ATOM 1615 O O . ARG A 1 208 ? -14.514 -22.636 15.468 1.00 38.62 208 ARG A O 1
ATOM 1622 N N . THR A 1 209 ? -14.376 -21.345 17.289 1.00 32.31 209 THR A N 1
ATOM 1623 C CA . THR A 1 209 ? -13.228 -22.095 17.834 1.00 32.31 209 THR A CA 1
ATOM 1624 C C . THR A 1 209 ? -13.369 -22.392 19.326 1.00 32.31 209 THR A C 1
ATOM 1626 O O . THR A 1 209 ? -12.478 -22.114 20.119 1.00 32.31 209 THR A O 1
ATOM 1629 N N . GLU A 1 210 ? -14.490 -22.990 19.726 1.00 33.03 210 GLU A N 1
ATOM 1630 C CA . GLU A 1 210 ? -14.593 -23.693 21.009 1.00 33.03 210 GLU A CA 1
ATOM 1631 C C . GLU A 1 210 ? -14.902 -25.163 20.749 1.00 33.03 210 GLU A C 1
ATOM 1633 O O . GLU A 1 210 ? -16.059 -25.549 20.646 1.00 33.03 210 GLU A O 1
ATOM 1638 N N . LEU A 1 211 ? -13.846 -25.965 20.597 1.00 32.09 211 LEU A N 1
ATOM 1639 C CA . LEU A 1 211 ? -13.795 -27.399 20.905 1.00 32.09 211 LEU A CA 1
ATOM 1640 C C . LEU A 1 211 ? -12.379 -27.886 20.595 1.00 32.09 211 LEU A C 1
ATOM 1642 O O . LEU A 1 211 ? -12.115 -28.353 19.497 1.00 32.09 211 LEU A O 1
ATOM 1646 N N . MET A 1 212 ? -11.467 -27.728 21.556 1.00 27.92 212 MET A N 1
ATOM 1647 C CA . MET A 1 212 ? -10.346 -28.645 21.820 1.00 27.92 212 MET A CA 1
ATOM 1648 C C . MET A 1 212 ? -9.494 -28.073 22.955 1.00 27.92 212 MET A C 1
ATOM 1650 O O . MET A 1 212 ? -8.488 -27.404 22.749 1.00 27.92 212 MET A O 1
ATOM 1654 N N . ASN A 1 213 ? -9.912 -28.345 24.189 1.00 36.03 213 ASN A N 1
ATOM 1655 C CA . ASN A 1 213 ? -9.054 -28.200 25.353 1.00 36.03 213 ASN A CA 1
ATOM 1656 C C . ASN A 1 213 ? -8.959 -29.564 26.035 1.00 36.03 213 ASN A C 1
ATOM 1658 O O . ASN A 1 213 ? -9.968 -30.057 26.530 1.00 36.03 213 ASN A O 1
ATOM 1662 N N . ALA A 1 214 ? -7.770 -30.170 26.005 1.00 32.53 214 ALA A N 1
ATOM 1663 C CA . ALA A 1 214 ? -7.205 -30.985 27.083 1.00 32.53 214 ALA A CA 1
ATOM 1664 C C . ALA A 1 214 ? -5.951 -31.718 26.584 1.00 32.53 214 ALA A C 1
ATOM 1666 O O . ALA A 1 214 ? -6.049 -32.783 25.977 1.00 32.53 214 ALA A O 1
ATOM 1667 N N . LYS A 1 215 ? -4.766 -31.197 26.920 1.00 32.31 215 LYS A N 1
ATOM 1668 C CA . LYS A 1 215 ? -3.683 -32.020 27.479 1.00 32.31 215 LYS A CA 1
ATOM 1669 C C . LYS A 1 215 ? -2.643 -31.145 28.175 1.00 32.31 215 LYS A C 1
ATOM 1671 O O . LYS A 1 215 ? -2.216 -30.110 27.680 1.00 32.31 215 LYS A O 1
ATOM 1676 N N . THR A 1 216 ? -2.337 -31.583 29.386 1.00 35.56 216 THR A N 1
ATOM 1677 C CA . THR A 1 216 ? -1.698 -30.858 30.478 1.00 35.56 216 THR A CA 1
ATOM 1678 C C . THR A 1 216 ? -0.177 -30.754 30.332 1.00 35.56 216 THR A C 1
ATOM 1680 O O . THR A 1 216 ? 0.472 -31.533 29.642 1.00 35.56 216 THR A O 1
ATOM 1683 N N . SER A 1 217 ? 0.331 -29.750 31.040 1.00 41.06 217 SER A N 1
ATOM 1684 C CA . SER A 1 217 ? 1.683 -29.234 31.233 1.00 41.06 217 SER A CA 1
ATOM 1685 C C . SER A 1 217 ? 2.852 -30.209 31.445 1.00 41.06 217 SER A C 1
ATOM 1687 O O . SER A 1 217 ? 2.787 -31.167 32.210 1.00 41.06 217 SER A O 1
ATOM 1689 N N . SER A 1 218 ? 4.015 -29.773 30.949 1.00 35.59 218 SER A N 1
ATOM 1690 C CA . SER A 1 218 ? 5.282 -29.798 31.694 1.00 35.59 218 SER A CA 1
ATOM 1691 C C . SER A 1 218 ? 6.115 -28.566 31.308 1.00 35.59 218 SER A C 1
ATOM 1693 O O . SER A 1 218 ? 6.317 -28.312 30.120 1.00 35.59 218 SER A O 1
ATOM 1695 N N . LEU A 1 219 ? 6.571 -27.774 32.283 1.00 39.22 219 LEU A N 1
ATOM 1696 C CA . LEU A 1 219 ? 7.458 -26.622 32.052 1.00 39.22 219 LEU A CA 1
ATOM 1697 C C . LEU A 1 219 ? 8.824 -27.118 31.533 1.00 39.22 219 LEU A C 1
ATOM 1699 O O . LEU A 1 219 ? 9.417 -27.966 32.202 1.00 39.22 219 LEU A O 1
ATOM 1703 N N . PRO A 1 220 ? 9.371 -26.627 30.400 1.00 45.03 220 PRO A N 1
ATOM 1704 C CA . PRO A 1 220 ? 10.686 -27.066 29.962 1.00 45.03 220 PRO A CA 1
ATOM 1705 C C . PRO A 1 220 ? 11.805 -26.355 30.729 1.00 45.03 220 PRO A C 1
ATOM 1707 O O . PRO A 1 220 ? 11.697 -25.178 31.079 1.00 45.03 220 PRO A O 1
ATOM 1710 N N . ALA A 1 221 ? 12.876 -27.123 30.928 1.00 57.66 221 ALA A N 1
ATOM 1711 C CA . ALA A 1 221 ? 14.118 -26.818 31.624 1.00 57.66 221 ALA A CA 1
ATOM 1712 C C . ALA A 1 221 ? 14.725 -25.428 31.344 1.00 57.66 221 ALA A C 1
ATOM 1714 O O . ALA A 1 221 ? 14.504 -24.811 30.300 1.00 57.66 221 ALA A O 1
ATOM 1715 N N . GLU A 1 222 ? 15.539 -24.983 32.304 1.00 52.34 222 GLU A N 1
ATOM 1716 C CA . GLU A 1 222 ? 16.293 -23.729 32.332 1.00 52.34 222 GLU A CA 1
ATOM 1717 C C . GLU A 1 222 ? 16.868 -23.363 30.949 1.00 52.34 222 GLU A C 1
ATOM 1719 O O . GLU A 1 222 ? 17.750 -24.025 30.393 1.00 52.34 222 GLU A O 1
ATOM 1724 N N . ARG A 1 223 ? 16.297 -22.318 30.337 1.00 56.28 223 ARG A N 1
ATOM 1725 C CA . ARG A 1 223 ? 16.590 -21.944 28.951 1.00 56.28 223 ARG A CA 1
ATOM 1726 C C . ARG A 1 223 ? 17.998 -21.362 28.861 1.00 56.28 223 ARG A C 1
ATOM 1728 O O . ARG A 1 223 ? 18.243 -20.247 29.318 1.00 56.28 223 ARG A O 1
ATOM 1735 N N . LYS A 1 224 ? 18.917 -22.069 28.194 1.00 61.72 224 LYS A N 1
ATOM 1736 C CA . LYS A 1 224 ? 20.240 -21.521 27.854 1.00 61.72 224 LYS A CA 1
ATOM 1737 C C . LYS A 1 224 ? 20.071 -20.250 27.013 1.00 61.72 224 LYS A C 1
ATOM 1739 O O . LYS A 1 224 ? 19.380 -20.263 25.987 1.00 61.72 224 LYS A O 1
ATOM 1744 N N . ARG A 1 225 ? 20.703 -19.152 27.436 1.00 50.44 225 ARG A N 1
ATOM 1745 C CA . ARG A 1 225 ? 20.716 -17.863 26.722 1.00 50.44 225 ARG A CA 1
ATOM 1746 C C . ARG A 1 225 ? 21.187 -18.094 25.275 1.00 50.44 225 ARG A C 1
ATOM 1748 O O . ARG A 1 225 ? 22.220 -18.716 25.069 1.00 50.44 225 ARG A O 1
ATOM 1755 N N . GLY A 1 226 ? 20.406 -17.654 24.284 1.00 60.28 226 GLY A N 1
ATOM 1756 C CA . GLY A 1 226 ? 20.698 -17.868 22.854 1.00 60.28 226 GLY A CA 1
ATOM 1757 C C . GLY A 1 226 ? 20.034 -19.091 22.196 1.00 60.28 226 GLY A C 1
ATOM 1758 O O . GLY A 1 226 ? 20.127 -19.243 20.984 1.00 60.28 226 GLY A O 1
ATOM 1759 N N . SER A 1 227 ? 19.299 -19.931 22.938 1.00 62.53 227 SER A N 1
ATOM 1760 C CA . SER A 1 227 ? 18.582 -21.096 22.372 1.00 62.53 227 SER A CA 1
ATOM 1761 C C . SER A 1 227 ? 17.277 -20.763 21.627 1.00 62.53 227 SER A C 1
ATOM 1763 O O . SER A 1 227 ? 16.723 -21.631 20.955 1.00 62.53 227 SER A O 1
ATOM 1765 N N . GLY A 1 228 ? 16.790 -19.518 21.702 1.00 62.62 228 GLY A N 1
ATOM 1766 C CA . GLY A 1 228 ? 15.500 -19.114 21.125 1.00 62.62 228 GLY A CA 1
ATOM 1767 C C . GLY A 1 228 ? 15.421 -19.274 19.605 1.00 62.62 228 GLY A C 1
ATOM 1768 O O . GLY A 1 228 ? 14.429 -19.788 19.104 1.00 62.62 228 GLY A O 1
ATOM 1769 N N . VAL A 1 229 ? 16.485 -18.922 18.875 1.00 66.19 229 VAL A N 1
ATOM 1770 C CA . VAL A 1 229 ? 16.533 -19.082 17.409 1.00 66.19 229 VAL A CA 1
ATOM 1771 C C . VAL A 1 229 ? 16.529 -20.561 17.015 1.00 66.19 229 VAL A C 1
ATOM 1773 O O . VAL A 1 229 ? 15.840 -20.929 16.072 1.00 66.19 229 VAL A O 1
ATOM 1776 N N . LYS A 1 230 ? 17.229 -21.426 17.767 1.00 65.56 230 LYS A N 1
ATOM 1777 C CA . LYS A 1 230 ? 17.209 -22.882 17.546 1.00 65.56 230 LYS A CA 1
ATOM 1778 C C . LYS A 1 230 ? 15.819 -23.466 17.798 1.00 65.56 230 LYS A C 1
ATOM 1780 O O . LYS A 1 230 ? 15.384 -24.298 17.023 1.00 65.56 230 LYS A O 1
ATOM 1785 N N . LEU A 1 231 ? 15.120 -23.015 18.840 1.00 69.62 231 LEU A N 1
ATOM 1786 C CA . LEU A 1 231 ? 13.749 -23.443 19.125 1.00 69.62 231 LEU A CA 1
ATOM 1787 C C . LEU A 1 231 ? 12.781 -23.021 18.013 1.00 69.62 231 LEU A C 1
ATOM 1789 O O . LEU A 1 231 ? 12.024 -23.854 17.539 1.00 69.62 231 LEU A O 1
ATOM 1793 N N . VAL A 1 232 ? 12.830 -21.757 17.576 1.00 64.19 232 VAL A N 1
ATOM 1794 C CA . VAL A 1 232 ? 11.998 -21.263 16.465 1.00 64.19 232 VAL A CA 1
ATOM 1795 C C . VAL A 1 232 ? 12.315 -22.027 15.184 1.00 64.19 232 VAL A C 1
ATOM 1797 O O . VAL A 1 232 ? 11.401 -22.466 14.500 1.00 64.19 232 VAL A O 1
ATOM 1800 N N . TYR A 1 233 ? 13.598 -22.246 14.885 1.00 64.69 233 TYR A N 1
ATOM 1801 C CA . TYR A 1 233 ? 13.995 -23.059 13.745 1.00 64.69 233 TYR A CA 1
ATOM 1802 C C . TYR A 1 233 ? 13.512 -24.501 13.884 1.00 64.69 233 TYR A C 1
ATOM 1804 O O . TYR A 1 233 ? 13.006 -25.016 12.914 1.00 64.69 233 TYR A O 1
ATOM 1812 N N . ASP A 1 234 ? 13.609 -25.152 15.044 1.00 68.44 234 ASP A N 1
ATOM 1813 C CA . ASP A 1 234 ? 13.156 -26.539 15.232 1.00 68.44 234 ASP A CA 1
ATOM 1814 C C . ASP A 1 234 ? 11.624 -26.666 15.150 1.00 68.44 234 ASP A C 1
ATOM 1816 O O . ASP A 1 234 ? 11.142 -27.612 14.538 1.00 68.44 234 ASP A O 1
ATOM 1820 N N . MET A 1 235 ? 10.873 -25.697 15.688 1.00 64.25 235 MET A N 1
ATOM 1821 C CA . MET A 1 235 ? 9.410 -25.624 15.555 1.00 64.25 235 MET A CA 1
ATOM 1822 C C . MET A 1 235 ? 8.997 -25.427 14.099 1.00 64.25 235 MET A C 1
ATOM 1824 O O . MET A 1 235 ? 8.131 -26.127 13.593 1.00 64.25 235 MET A O 1
ATOM 1828 N N . LEU A 1 236 ? 9.652 -24.490 13.415 1.00 55.69 236 LEU A N 1
ATOM 1829 C CA . LEU A 1 236 ? 9.333 -24.201 12.031 1.00 55.69 236 LEU A CA 1
ATOM 1830 C C . LEU A 1 236 ? 9.949 -25.222 11.072 1.00 55.69 236 LEU A C 1
ATOM 1832 O O . LEU A 1 236 ? 9.447 -25.344 9.977 1.00 55.69 236 LEU A O 1
ATOM 1836 N N . ARG A 1 237 ? 11.007 -25.965 11.416 1.00 59.28 237 ARG A N 1
ATOM 1837 C CA . ARG A 1 237 ? 11.725 -26.899 10.518 1.00 59.28 237 ARG A CA 1
ATOM 1838 C C . ARG A 1 237 ? 10.812 -28.002 10.003 1.00 59.28 237 ARG A C 1
ATOM 1840 O O . ARG A 1 237 ? 10.908 -28.351 8.828 1.00 59.28 237 ARG A O 1
ATOM 1847 N N . ASP A 1 238 ? 9.948 -28.529 10.867 1.00 50.09 238 ASP A N 1
ATOM 1848 C CA . ASP A 1 238 ? 8.974 -29.550 10.481 1.00 50.09 238 ASP A CA 1
ATOM 1849 C C . ASP A 1 238 ? 7.891 -28.994 9.535 1.00 50.09 238 ASP A C 1
ATOM 1851 O O . ASP A 1 238 ? 7.392 -29.746 8.698 1.00 50.09 238 ASP A O 1
ATOM 1855 N N . GLU A 1 239 ? 7.602 -27.687 9.600 1.00 50.81 239 GLU A N 1
ATOM 1856 C CA . GLU A 1 239 ? 6.658 -26.965 8.726 1.00 50.81 239 GLU A CA 1
ATOM 1857 C C . GLU A 1 239 ? 7.310 -26.327 7.478 1.00 50.81 239 GLU A C 1
ATOM 1859 O O . GLU A 1 239 ? 6.663 -26.169 6.448 1.00 50.81 239 GLU A O 1
ATOM 1864 N N . ILE A 1 240 ? 8.586 -25.935 7.555 1.00 54.41 240 ILE A N 1
ATOM 1865 C CA . ILE A 1 240 ? 9.300 -25.123 6.561 1.00 54.41 240 ILE A CA 1
ATOM 1866 C C . ILE A 1 240 ? 9.724 -25.992 5.379 1.00 54.41 240 ILE A C 1
ATOM 1868 O O . ILE A 1 240 ? 9.656 -25.530 4.245 1.00 54.41 240 ILE A O 1
ATOM 1872 N N . LEU A 1 241 ? 10.158 -27.238 5.611 1.00 45.84 241 LEU A N 1
ATOM 1873 C CA . LEU A 1 241 ? 10.735 -28.079 4.555 1.00 45.84 241 LEU A CA 1
ATOM 1874 C C . LEU A 1 241 ? 10.585 -29.592 4.823 1.00 45.84 241 LEU A C 1
ATOM 1876 O O . LEU A 1 241 ? 11.557 -30.340 4.712 1.00 45.84 241 LEU A O 1
ATOM 1880 N N . LYS A 1 242 ? 9.370 -30.102 5.056 1.00 47.38 242 LYS A N 1
ATOM 1881 C CA . LYS A 1 242 ? 9.051 -31.469 4.592 1.00 47.38 242 LYS A CA 1
ATOM 1882 C C . LYS A 1 242 ? 8.582 -31.398 3.139 1.00 47.38 242 LYS A C 1
ATOM 1884 O O . LYS A 1 242 ? 7.420 -31.619 2.821 1.00 47.38 242 LYS A O 1
ATOM 1889 N N . LEU A 1 243 ? 9.520 -31.077 2.243 1.00 48.19 243 LEU A N 1
ATOM 1890 C CA . LEU A 1 243 ? 9.377 -31.257 0.794 1.00 48.19 243 LEU A CA 1
ATOM 1891 C C . LEU A 1 243 ? 9.357 -32.760 0.462 1.00 48.19 243 LEU A C 1
ATOM 1893 O O . LEU A 1 243 ? 10.277 -33.291 -0.151 1.00 48.19 243 LEU A O 1
ATOM 1897 N N . THR A 1 244 ? 8.314 -33.468 0.888 1.00 50.69 244 THR A N 1
ATOM 1898 C CA . THR A 1 244 ? 7.942 -34.773 0.318 1.00 50.69 244 THR A CA 1
ATOM 1899 C C . THR A 1 244 ? 7.006 -34.624 -0.878 1.00 50.69 244 THR A C 1
ATOM 1901 O O . THR A 1 244 ? 6.606 -35.626 -1.463 1.00 50.69 244 THR A O 1
ATOM 1904 N N . LEU A 1 245 ? 6.659 -33.391 -1.257 1.00 43.84 245 LEU A N 1
ATOM 1905 C CA . LEU A 1 245 ? 5.802 -33.110 -2.398 1.00 43.84 245 LEU A CA 1
ATOM 1906 C C . LEU A 1 245 ? 6.616 -32.540 -3.570 1.00 43.84 245 LEU A C 1
ATOM 1908 O O . LEU A 1 245 ? 7.364 -31.577 -3.380 1.00 43.84 245 LEU A O 1
ATOM 1912 N N . PRO A 1 246 ? 6.489 -33.119 -4.779 1.00 43.38 246 PRO A N 1
ATOM 1913 C CA . PRO A 1 246 ? 7.112 -32.574 -5.974 1.00 43.38 246 PRO A CA 1
ATOM 1914 C C . PRO A 1 246 ? 6.533 -31.185 -6.311 1.00 43.38 246 PRO A C 1
ATOM 1916 O O . PRO A 1 246 ? 5.381 -30.896 -5.956 1.00 43.38 246 PRO A O 1
ATOM 1919 N N . PRO A 1 247 ? 7.309 -30.325 -7.001 1.00 42.84 247 PRO A N 1
ATOM 1920 C CA . PRO A 1 247 ? 6.871 -28.989 -7.404 1.00 42.84 247 PRO A CA 1
ATOM 1921 C C . PRO A 1 247 ? 5.490 -29.014 -8.079 1.00 42.84 247 PRO A C 1
ATOM 1923 O O . PRO A 1 247 ? 5.280 -29.791 -9.007 1.00 42.84 247 PRO A O 1
ATOM 1926 N N . GLY A 1 248 ? 4.559 -28.169 -7.616 1.00 48.97 248 GLY A N 1
ATOM 1927 C CA . GLY A 1 248 ? 3.195 -28.063 -8.162 1.00 48.97 248 GLY A CA 1
ATOM 1928 C C . GLY A 1 248 ? 2.104 -28.836 -7.407 1.00 48.97 248 GLY A C 1
ATOM 1929 O O . GLY A 1 248 ? 0.961 -28.856 -7.856 1.00 48.97 248 GLY A O 1
ATOM 1930 N N . SER A 1 249 ? 2.416 -29.4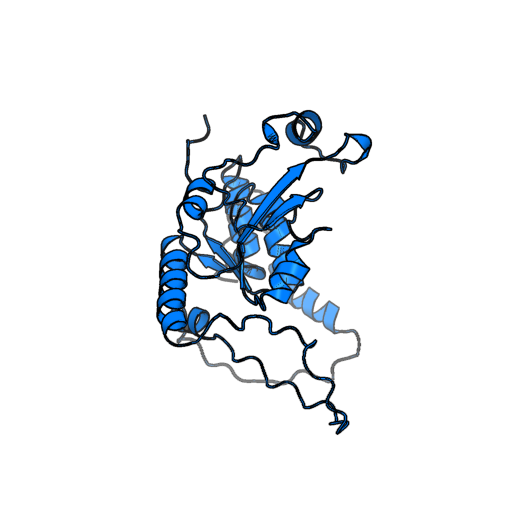55 -6.266 1.00 43.47 249 SER A N 1
ATOM 1931 C CA . SER A 1 249 ? 1.401 -30.106 -5.424 1.00 43.47 249 SER A CA 1
ATOM 1932 C C . SER A 1 249 ? 0.681 -29.083 -4.523 1.00 43.47 249 SER A C 1
ATOM 1934 O O . SER A 1 249 ? 1.365 -28.267 -3.900 1.00 43.47 249 SER A O 1
ATOM 1936 N N . PRO A 1 250 ? -0.661 -29.111 -4.400 1.00 47.91 250 PRO A N 1
ATOM 1937 C CA . PRO A 1 250 ? -1.389 -28.200 -3.519 1.00 47.91 250 PRO A CA 1
ATOM 1938 C C . PRO A 1 250 ? -1.105 -28.524 -2.046 1.00 47.91 250 PRO A C 1
ATOM 1940 O O . PRO A 1 250 ? -1.211 -29.673 -1.620 1.00 47.91 250 PRO A O 1
ATOM 1943 N N . VAL A 1 251 ? -0.742 -27.503 -1.270 1.00 48.97 251 VAL A N 1
ATOM 1944 C CA . VAL A 1 251 ? -0.540 -27.597 0.184 1.00 48.97 251 VAL A CA 1
ATOM 1945 C C . VAL A 1 251 ? -1.834 -27.160 0.873 1.00 48.97 251 VAL A C 1
ATOM 1947 O O . VAL A 1 251 ? -2.412 -26.155 0.464 1.00 48.97 251 VAL A O 1
ATOM 1950 N N . ASP A 1 252 ? -2.275 -27.847 1.925 1.00 54.69 252 ASP A N 1
ATOM 1951 C CA . ASP A 1 252 ? -3.324 -27.365 2.837 1.00 54.69 252 ASP A CA 1
ATOM 1952 C C . ASP A 1 252 ? -2.674 -27.002 4.180 1.00 54.69 252 ASP A C 1
ATOM 1954 O O . ASP A 1 252 ? -2.181 -27.866 4.901 1.00 54.69 252 ASP A O 1
ATOM 1958 N N .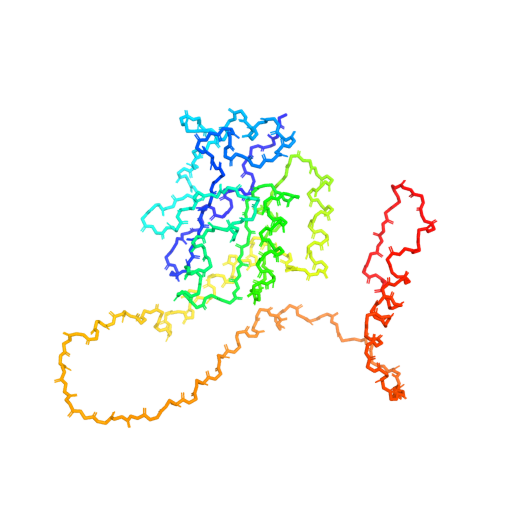 GLU A 1 253 ? -2.596 -25.701 4.464 1.00 44.47 253 GLU A N 1
ATOM 1959 C CA . GLU A 1 253 ? -1.915 -25.138 5.639 1.00 44.47 253 GLU A CA 1
ATOM 1960 C C . GLU A 1 253 ? -2.847 -24.926 6.841 1.00 44.47 253 GLU A C 1
ATOM 1962 O O . GLU A 1 253 ? -2.371 -24.512 7.893 1.00 44.47 253 GLU A O 1
ATOM 1967 N N . VAL A 1 254 ? -4.152 -25.201 6.714 1.00 41.19 254 VAL A N 1
ATOM 1968 C CA . VAL A 1 254 ? -5.125 -25.031 7.813 1.00 41.19 254 VAL A CA 1
ATOM 1969 C C . VAL A 1 254 ? -5.103 -26.227 8.776 1.00 41.19 254 VAL A C 1
ATOM 1971 O O . VAL A 1 254 ? -5.563 -26.123 9.910 1.00 41.19 254 VAL A O 1
ATOM 1974 N N . GLN A 1 255 ? -4.541 -27.360 8.346 1.00 41.75 255 GLN A N 1
ATOM 1975 C CA . GLN A 1 255 ? -4.418 -28.583 9.149 1.00 41.75 255 GLN A CA 1
ATOM 1976 C C . GLN A 1 255 ? -3.018 -28.824 9.746 1.00 41.75 255 GLN A C 1
ATOM 1978 O O . GLN A 1 255 ? -2.782 -29.910 10.281 1.00 41.75 255 GLN A O 1
ATOM 1983 N N . LEU A 1 256 ? -2.099 -27.855 9.647 1.00 41.59 256 LEU A N 1
ATOM 1984 C CA . LEU A 1 256 ? -0.757 -27.927 10.245 1.00 41.59 256 LEU A CA 1
ATOM 1985 C C . LEU A 1 256 ? -0.718 -27.297 11.641 1.00 41.59 256 LEU A C 1
ATOM 1987 O O . LEU A 1 256 ? -1.227 -26.164 11.794 1.00 41.59 256 LEU A O 1
#

Foldseek 3Di:
DPDPDWAQLLQLPDDPPQVDAAADEFEADQALVLADPDPDPCCRPARHPPHPNRDDDPSRDDPVGHHYWHDRALESPPPTCVVVVCVVLVAQADEAAEDDLLTSRLRNQQVCQVVRHAYEYALRNHHHPDPVSNVVSVVVCCVPGYPYDHSVLVVVVSVVSSVVCVVPPSDPPDDPPPPDPDDDDDDDDDDDDDDDDPCPVVVVPPPPDPDDDDDDDDDDDDDDPPCPVVVVCVVCVVVVDPPPDDPPDDDDPVVD

Sequence (256 aa):
MPPPDAPAQASARYPRPLGIPVAVCFTAYQSEHGMPYWKIRPVRETYLPGNAAIELDESIVDRSYDLVIRKTGPAIFYETKVEPFLTKASVDTVIVTGVNTSGCIRASVIDSFQRGYRTIVPEGCVGDVEEGPHHDTLRDVERRHAELVTLDSVLSHLRSLGRNATGAHLSRRYRPVHEGRDKRAHAAPGKRPPLARNRAITESISGRTELMNAKTSSLPAERKRGSGVKLVYDMLRDEILKLTLPPGSPVDEVQL

pLDDT: mean 71.28, std 24.89, range [23.81, 98.69]

Secondary structure (DSSP, 8-state):
-PPSSSHHHHHHTS-STT----EEEEE--SSGGGS-----HHHHHHSSTT-GGGPPPTTT--TTTSEEEEESSSSTTTTSSHHHHHHHTT--EEE--EE-IIIIIHHHHHHHHHTT-EEEEEGGGEE-SSHHHHHHHHHHHHTTT-EEE-HHHHHHHHHHHHHHHTTS--------S-S----------PPPPPPP---HHHHTT-TT----------------TT-HHHHHHHHHHHHH----S-TTPPP--TT-

Radius of gyration: 23.12 Å; chains: 1; bounding box: 44×68×60 Å